Protein AF-A0AAE1EDX0-F1 (afdb_monomer)

Radius of gyration: 46.29 Å; Cα contacts (8 Å, |Δi|>4): 124; chains: 1; bounding box: 84×40×107 Å

Mean predicted aligned error: 19.18 Å

Solvent-accessible surface area (backbone atoms only — not comparable to full-atom values): 11867 Å² total; per-residue (Å²): 136,83,82,89,66,76,56,88,60,75,93,52,89,39,63,57,45,70,89,42,43,67,58,53,50,48,42,50,74,67,57,26,58,62,67,91,85,45,76,47,50,37,35,35,90,86,76,48,71,45,81,50,81,69,64,54,53,68,60,45,56,54,45,53,60,71,55,46,66,62,63,62,56,53,52,51,52,51,51,51,54,52,51,52,52,49,52,51,52,53,51,50,48,63,75,36,46,68,60,51,51,50,51,50,51,52,49,51,50,53,54,49,48,57,59,41,59,80,56,60,73,78,69,86,47,81,42,79,50,83,82,56,81,91,50,44,62,56,43,62,74,48,51,47,55,55,40,45,75,70,72,45,41,71,43,44,58,90,80,73,63,68,94,85,70,85,72,70,92,75,74,69,72,61,76,76,37,79,76,52,51,60,55,53,54,58,51,52,55,56,66,76,74,109

Nearest PDB structures (foldseek):
  4w8g-assembly1_A  TM=8.968E-01  e=5.272E-02  Hydra vulgaris
  7ylf-assembly1_A  TM=6.447E-01  e=1.179E-02  Gallus gallus
  7nuw-assembly1_A  TM=7.742E-01  e=3.342E-02  Homo sapiens
  4om7-assembly1_B  TM=7.503E-01  e=3.807E-02  Homo sapiens
  2j67-assembly1_A  TM=6.677E-01  e=4.337E-02  Homo sapiens

Organism: NCBI:txid231223

pLDDT: mean 73.45, std 18.61, range [34.72, 97.81]

Foldseek 3Di:
DDDLAADDCAPPAAELALVCLVVLVCQQVSVNYDLVPGWDWYAYPVRDIDIDNPSCPVSSVVRVVVSVDCVVVVVVVVVVVVVVVVVVVVVVCVVCVVVVVVVVVVVVCVVVVVVCVVVPPPPVFPEEDDDDPVCVCVCVVPVVVVCVVVVGGYHYCVPPDDPDDDPPPDPPVQRPDPVNNVVVVVVVVVVVVD

Sequence (194 aa):
MGFSFRVELDQSPILCDCPNLPFLEWVVTSGALNFETRDYRCYFPDTSSMDIHDGYTEVLNKLSRQCSSHEYLFFATGAATAGFAIFIICSLAYRFRWKLRYMYHAAYIYVTSRRSASSINRFDFDVFICFVEEDRHFVMDMLYPALESSGLSVFVHHRHFTAGELIDSNIVQPCAKENTLNALYNKLIRDIRG

Structure (mmCIF, N/CA/C/O backbone):
data_AF-A0AAE1EDX0-F1
#
_entry.id   AF-A0AAE1EDX0-F1
#
loop_
_atom_site.group_PDB
_atom_site.id
_atom_site.type_symbol
_atom_site.label_atom_id
_atom_site.label_alt_id
_atom_site.label_comp_id
_atom_site.label_asym_id
_atom_site.label_entity_id
_atom_site.label_seq_id
_atom_site.pdbx_PDB_ins_code
_atom_site.Cartn_x
_atom_site.Cartn_y
_atom_site.Cartn_z
_atom_site.occupancy
_atom_site.B_iso_or_equiv
_atom_site.auth_seq_id
_atom_site.auth_comp_id
_atom_site.auth_asym_id
_atom_site.auth_atom_id
_atom_site.pdbx_PDB_model_num
ATOM 1 N N . MET A 1 1 ? 20.439 24.239 -42.438 1.00 40.00 1 MET A N 1
ATOM 2 C CA . MET A 1 1 ? 21.186 23.266 -43.260 1.00 40.00 1 MET A CA 1
ATOM 3 C C . MET A 1 1 ? 21.790 22.261 -42.296 1.00 40.00 1 MET A C 1
ATOM 5 O O . MET A 1 1 ? 22.676 22.639 -41.545 1.00 40.00 1 MET A O 1
ATOM 9 N N . GLY A 1 2 ? 21.219 21.061 -42.194 1.00 57.91 2 GLY A N 1
ATOM 10 C CA . GLY A 1 2 ? 21.785 20.003 -41.355 1.00 57.91 2 GLY A CA 1
ATOM 11 C C . GLY A 1 2 ? 22.841 19.249 -42.154 1.00 57.91 2 GLY A C 1
ATOM 12 O O . GLY A 1 2 ? 22.565 18.846 -43.282 1.00 57.91 2 GLY A O 1
ATOM 13 N N . PHE A 1 3 ? 24.041 19.095 -41.605 1.00 61.88 3 PHE A N 1
ATOM 14 C CA . PHE A 1 3 ? 25.042 18.206 -42.182 1.00 61.88 3 PHE A CA 1
ATOM 15 C C . PHE A 1 3 ? 24.634 16.767 -41.860 1.00 61.88 3 PHE A C 1
ATOM 17 O O . PHE A 1 3 ? 24.535 16.406 -40.689 1.00 61.88 3 PHE A O 1
ATOM 24 N N . SER A 1 4 ? 24.369 15.957 -42.887 1.00 65.88 4 SER A N 1
ATOM 25 C CA . SER A 1 4 ? 24.264 14.508 -42.716 1.00 65.88 4 SER A CA 1
ATOM 26 C C . SER A 1 4 ? 25.685 13.969 -42.603 1.00 65.88 4 SER A C 1
ATOM 28 O O . SER A 1 4 ? 26.460 14.055 -43.555 1.00 65.88 4 SER A O 1
ATOM 30 N N . PHE A 1 5 ? 26.044 13.486 -41.419 1.00 74.81 5 PHE A N 1
ATOM 31 C CA . PHE A 1 5 ? 27.295 12.778 -41.191 1.00 74.81 5 PHE A CA 1
ATOM 32 C C . PHE A 1 5 ? 26.970 11.312 -40.916 1.00 74.81 5 PHE A C 1
ATOM 34 O O . PHE A 1 5 ? 25.981 11.002 -40.253 1.00 74.81 5 PHE A O 1
ATOM 41 N N . ARG A 1 6 ? 27.788 10.414 -41.464 1.00 79.31 6 ARG A N 1
ATOM 42 C CA . ARG A 1 6 ? 27.695 8.974 -41.221 1.00 79.31 6 ARG A CA 1
ATOM 43 C C . ARG A 1 6 ? 28.877 8.555 -40.366 1.00 79.31 6 ARG A C 1
ATOM 45 O O . ARG A 1 6 ? 29.993 9.019 -40.598 1.00 79.31 6 ARG A O 1
ATOM 52 N N . VAL A 1 7 ? 28.620 7.714 -39.375 1.00 83.19 7 VAL A N 1
ATOM 53 C CA . VAL A 1 7 ? 29.636 7.175 -38.473 1.00 83.19 7 VAL A CA 1
ATOM 54 C C . VAL A 1 7 ? 29.833 5.706 -38.809 1.00 83.19 7 VAL A C 1
ATOM 56 O O . VAL A 1 7 ? 28.875 4.946 -38.935 1.00 83.19 7 VAL A O 1
ATOM 59 N N . GLU A 1 8 ? 31.086 5.309 -38.971 1.00 81.00 8 GLU A N 1
ATOM 60 C CA . GLU A 1 8 ? 31.455 3.926 -39.227 1.00 81.00 8 GLU A CA 1
ATOM 61 C C . GLU A 1 8 ? 31.897 3.289 -37.905 1.00 81.00 8 GLU A C 1
ATOM 63 O O . GLU A 1 8 ? 32.872 3.709 -37.288 1.00 81.00 8 GLU A O 1
ATOM 68 N N . LEU A 1 9 ? 31.096 2.333 -37.430 1.00 81.75 9 LEU A N 1
ATOM 69 C CA . LEU A 1 9 ? 31.321 1.563 -36.202 1.00 81.75 9 LEU A CA 1
ATOM 70 C C . LEU A 1 9 ? 31.369 0.063 -36.518 1.00 81.75 9 LEU A C 1
ATOM 72 O O . LEU A 1 9 ? 31.010 -0.764 -35.676 1.00 81.75 9 LEU A O 1
ATOM 76 N N . ASP A 1 10 ? 31.739 -0.302 -37.749 1.00 70.38 10 ASP A N 1
ATOM 77 C CA . ASP A 1 10 ? 31.890 -1.708 -38.095 1.00 70.38 10 ASP A CA 1
ATOM 78 C C . ASP A 1 10 ? 32.933 -2.339 -37.157 1.00 70.38 10 ASP A C 1
ATOM 80 O O . ASP A 1 10 ? 33.921 -1.718 -36.774 1.00 70.38 10 ASP A O 1
ATOM 84 N N . GLN A 1 11 ? 32.659 -3.557 -36.687 1.00 74.00 11 GLN A N 1
ATOM 85 C CA . GLN A 1 11 ? 33.494 -4.278 -35.709 1.00 74.00 11 GLN A CA 1
ATOM 86 C C . GLN A 1 11 ? 33.528 -3.707 -34.277 1.00 74.00 11 GLN A C 1
ATOM 88 O O . GLN A 1 11 ? 34.192 -4.290 -33.416 1.00 74.00 11 GLN A O 1
ATOM 93 N N . SER A 1 12 ? 32.786 -2.639 -33.972 1.00 83.75 12 SER A N 1
ATOM 94 C CA . SER A 1 12 ? 32.634 -2.163 -32.592 1.00 83.75 12 SER A CA 1
ATOM 95 C C . SER A 1 12 ? 31.516 -2.930 -31.868 1.00 83.75 12 SER A C 1
ATOM 97 O O . SER A 1 12 ? 30.406 -3.028 -32.397 1.00 83.75 12 SER A O 1
ATOM 99 N N . PRO A 1 13 ? 31.755 -3.477 -30.660 1.00 84.69 13 PRO A N 1
ATOM 100 C CA . PRO A 1 13 ? 30.710 -4.146 -29.894 1.00 84.69 13 PRO A CA 1
ATOM 101 C C . PRO A 1 13 ? 29.726 -3.114 -29.329 1.00 84.69 13 PRO A C 1
ATOM 103 O O . PRO A 1 13 ? 30.036 -2.400 -28.376 1.00 84.69 13 PRO A O 1
ATOM 106 N N . ILE A 1 14 ? 28.529 -3.031 -29.914 1.00 90.38 14 ILE A N 1
ATOM 107 C CA . ILE A 1 14 ? 27.460 -2.154 -29.425 1.00 90.38 14 ILE A CA 1
ATOM 108 C C . ILE A 1 14 ? 26.687 -2.887 -28.329 1.00 90.38 14 ILE A C 1
ATOM 110 O O . ILE A 1 14 ? 26.088 -3.937 -28.564 1.00 90.38 14 ILE A O 1
ATOM 114 N N . LEU A 1 15 ? 26.707 -2.321 -27.124 1.00 92.44 15 LEU A N 1
ATOM 115 C CA . LEU A 1 15 ? 25.975 -2.834 -25.970 1.00 92.44 15 LEU A CA 1
ATOM 116 C C . LEU A 1 15 ? 24.492 -2.471 -26.076 1.00 92.44 15 LEU A C 1
ATOM 118 O O . LEU A 1 15 ? 24.135 -1.320 -26.314 1.00 92.44 15 LEU A O 1
ATOM 122 N N . CYS A 1 16 ? 23.627 -3.455 -25.887 1.00 92.38 16 CYS A N 1
ATOM 123 C CA . CYS A 1 16 ? 22.183 -3.292 -25.877 1.00 92.38 16 CYS A CA 1
ATOM 124 C C . CYS A 1 16 ? 21.655 -3.534 -24.472 1.00 92.38 16 CYS A C 1
ATOM 126 O O . CYS A 1 16 ? 21.100 -4.587 -24.154 1.00 92.38 16 CYS A O 1
ATOM 128 N N . ASP A 1 17 ? 21.843 -2.531 -23.626 1.00 91.94 17 ASP A N 1
ATOM 129 C CA . ASP A 1 17 ? 21.407 -2.516 -22.242 1.00 91.94 17 ASP A CA 1
ATOM 130 C C . ASP A 1 17 ? 20.694 -1.199 -21.891 1.00 91.94 17 ASP A C 1
ATOM 132 O O . ASP A 1 17 ? 20.641 -0.249 -22.676 1.00 91.94 17 ASP A O 1
ATOM 136 N N . CYS A 1 18 ? 20.092 -1.150 -20.702 1.00 90.12 18 CYS A N 1
ATOM 137 C CA . CYS A 1 18 ? 19.391 0.046 -20.239 1.00 90.12 18 CYS A CA 1
ATOM 138 C C . CYS A 1 18 ? 20.300 1.285 -20.118 1.00 90.12 18 CYS A C 1
ATOM 140 O O . CYS A 1 18 ? 19.857 2.362 -20.519 1.00 90.12 18 CYS A O 1
ATOM 142 N N . PRO A 1 19 ? 21.549 1.182 -19.615 1.00 91.00 19 PRO A N 1
ATOM 143 C CA . PRO A 1 19 ? 22.493 2.300 -19.620 1.00 91.00 19 PRO A CA 1
ATOM 144 C C . PRO A 1 19 ? 22.786 2.877 -21.011 1.00 91.00 19 PRO A C 1
ATOM 146 O O . PRO A 1 19 ? 22.904 4.095 -21.140 1.00 91.00 19 PRO A O 1
ATOM 149 N N . ASN A 1 20 ? 22.876 2.039 -22.049 1.00 92.25 20 ASN A N 1
ATOM 150 C CA . ASN A 1 20 ? 23.184 2.475 -23.411 1.00 92.25 20 ASN A CA 1
ATOM 151 C C . ASN A 1 20 ? 21.941 2.855 -24.243 1.00 92.25 20 ASN A C 1
ATOM 153 O O . ASN A 1 20 ? 22.063 3.195 -25.421 1.00 92.25 20 ASN A O 1
ATOM 157 N N . LEU A 1 21 ? 20.740 2.856 -23.648 1.00 91.81 21 LEU A N 1
ATOM 158 C CA . LEU A 1 21 ? 19.489 3.238 -24.317 1.00 91.81 21 LEU A CA 1
ATOM 159 C C . LEU A 1 21 ? 19.559 4.602 -25.047 1.00 91.81 21 LEU A C 1
ATOM 161 O O . LEU A 1 21 ? 19.109 4.661 -26.193 1.00 91.81 21 LEU A O 1
ATOM 165 N N . PRO A 1 22 ? 20.154 5.677 -24.479 1.00 92.12 22 PRO A N 1
ATOM 166 C CA . PRO A 1 22 ? 20.218 6.978 -25.154 1.00 92.12 22 PRO A CA 1
ATOM 167 C C . PRO A 1 22 ? 21.071 6.960 -26.428 1.00 92.12 22 PRO A C 1
ATOM 169 O O . PRO A 1 22 ? 20.792 7.681 -27.385 1.00 92.12 22 PRO A O 1
ATOM 172 N N . PHE A 1 23 ? 22.113 6.126 -26.457 1.00 92.19 23 PHE A N 1
ATOM 173 C CA . PHE A 1 23 ? 22.940 5.953 -27.647 1.00 92.19 23 PHE A CA 1
ATOM 174 C C . PHE A 1 23 ? 22.151 5.261 -28.760 1.00 92.19 23 PHE A C 1
ATOM 176 O O . PHE A 1 23 ? 22.179 5.716 -29.902 1.00 92.19 23 PHE A O 1
ATOM 183 N N . LEU A 1 24 ? 21.402 4.204 -28.430 1.00 92.19 24 LEU A N 1
ATOM 184 C CA . LEU A 1 24 ? 20.545 3.513 -29.395 1.00 92.19 24 LEU A CA 1
ATOM 185 C C . LEU A 1 24 ? 19.454 4.445 -29.942 1.00 92.19 24 LEU A C 1
ATOM 187 O O . LEU A 1 24 ? 19.173 4.428 -31.139 1.00 92.19 24 LEU A O 1
ATOM 191 N N . GLU A 1 25 ? 18.883 5.305 -29.095 1.00 93.44 25 GLU A N 1
ATOM 192 C CA . GLU A 1 25 ? 17.902 6.313 -29.513 1.00 93.44 25 GLU A CA 1
ATOM 193 C C . GLU A 1 25 ? 18.518 7.319 -30.484 1.00 93.44 25 GLU A C 1
ATOM 195 O O . GLU A 1 25 ? 17.938 7.622 -31.529 1.00 93.44 25 GLU A O 1
ATOM 200 N N . TRP A 1 26 ? 19.729 7.792 -30.191 1.00 92.38 26 TRP A N 1
ATOM 201 C CA . TRP A 1 26 ? 20.470 8.656 -31.099 1.00 92.38 26 TRP A CA 1
ATOM 202 C C . TRP A 1 26 ? 20.761 7.964 -32.436 1.00 92.38 26 TRP A C 1
ATOM 204 O O . TRP A 1 26 ? 20.557 8.579 -33.480 1.00 92.38 26 TRP A O 1
ATOM 214 N N . VAL A 1 27 ? 21.175 6.693 -32.443 1.00 90.38 27 VAL A N 1
ATOM 215 C CA . VAL A 1 27 ? 21.428 5.928 -33.680 1.00 90.38 27 VAL A CA 1
ATOM 216 C C . VAL A 1 27 ? 20.172 5.864 -34.553 1.00 90.38 27 VAL A C 1
ATOM 218 O O . VAL A 1 27 ? 20.241 6.183 -35.742 1.00 90.38 27 VAL A O 1
ATOM 221 N N . VAL A 1 28 ? 19.026 5.517 -33.959 1.00 90.94 28 VAL A N 1
ATOM 222 C CA . VAL A 1 28 ? 17.735 5.416 -34.658 1.00 90.94 28 VAL A CA 1
ATOM 223 C C . VAL A 1 28 ? 17.277 6.778 -35.190 1.00 90.94 28 VAL A C 1
ATOM 225 O O . VAL A 1 28 ? 16.834 6.884 -36.331 1.00 90.94 28 VAL A O 1
ATOM 228 N N . THR A 1 29 ? 17.378 7.834 -34.379 1.00 91.44 29 THR A N 1
ATOM 229 C CA . THR A 1 29 ? 16.850 9.168 -34.721 1.00 91.44 29 THR A CA 1
ATOM 230 C C . THR A 1 29 ? 17.734 9.941 -35.694 1.00 91.44 29 THR A C 1
ATOM 232 O O . THR A 1 29 ? 17.223 10.673 -36.541 1.00 91.44 29 THR A O 1
ATOM 235 N N . SER A 1 30 ? 19.054 9.795 -35.588 1.00 88.50 30 SER A N 1
ATOM 236 C CA . SER A 1 30 ? 20.013 10.475 -36.463 1.00 88.50 30 SER A CA 1
ATOM 237 C C . SER A 1 30 ? 20.222 9.760 -37.796 1.00 88.50 30 SER A C 1
ATOM 239 O O . SER A 1 30 ? 20.661 10.396 -38.755 1.00 88.50 30 SER A O 1
ATOM 241 N N . GLY A 1 31 ? 19.944 8.451 -37.866 1.00 85.88 31 GLY A N 1
ATOM 242 C CA . GLY A 1 31 ? 20.286 7.631 -39.029 1.00 85.88 31 GLY A CA 1
ATOM 243 C C . GLY A 1 31 ? 21.793 7.624 -39.317 1.00 85.88 31 GLY A C 1
ATOM 244 O O . GLY A 1 31 ? 22.200 7.525 -40.474 1.00 85.88 31 GLY A O 1
ATOM 245 N N . ALA A 1 32 ? 22.628 7.795 -38.285 1.00 84.94 32 ALA A N 1
ATOM 246 C CA . ALA A 1 32 ? 24.073 7.965 -38.433 1.00 84.94 32 ALA A CA 1
ATOM 247 C C . ALA A 1 32 ? 24.803 6.702 -38.926 1.00 84.94 32 ALA A C 1
ATOM 249 O O . ALA A 1 32 ? 25.914 6.815 -39.443 1.00 84.94 32 ALA A O 1
ATOM 250 N N . LEU A 1 33 ? 24.205 5.514 -38.777 1.00 86.19 33 LEU A N 1
ATOM 251 C CA . LEU A 1 33 ? 24.789 4.235 -39.194 1.00 86.19 33 LEU A CA 1
ATOM 252 C C . LEU A 1 33 ? 24.232 3.766 -40.541 1.00 86.19 33 LEU A C 1
ATOM 254 O O . LEU A 1 33 ? 23.071 4.006 -40.870 1.00 86.19 33 LEU A O 1
ATOM 258 N N . ASN A 1 34 ? 25.066 3.073 -41.320 1.00 83.12 34 ASN A N 1
ATOM 259 C CA . ASN A 1 34 ? 24.697 2.579 -42.644 1.00 83.12 34 ASN A CA 1
ATOM 260 C C . ASN A 1 34 ? 24.461 1.063 -42.643 1.00 83.12 34 ASN A C 1
ATOM 262 O O . ASN A 1 34 ? 25.406 0.291 -42.784 1.00 83.12 34 ASN A O 1
ATOM 266 N N . PHE A 1 35 ? 23.198 0.657 -42.541 1.00 80.25 35 PHE A N 1
ATOM 267 C CA . PHE A 1 35 ? 22.787 -0.752 -42.494 1.00 80.25 35 PHE A CA 1
ATOM 268 C C . PHE A 1 35 ? 22.669 -1.419 -43.875 1.00 80.25 35 PHE A C 1
ATOM 270 O O . PHE A 1 35 ? 22.480 -2.626 -43.950 1.00 80.25 35 PHE A O 1
ATOM 277 N N . GLU A 1 36 ? 22.788 -0.671 -44.980 1.00 79.25 36 GLU A N 1
ATOM 278 C CA . GLU A 1 36 ? 22.707 -1.248 -46.336 1.00 79.25 36 GLU A CA 1
ATOM 279 C C . GLU A 1 36 ? 23.998 -1.963 -46.751 1.00 79.25 36 GLU A C 1
ATOM 281 O O . GLU A 1 36 ? 23.978 -2.870 -47.579 1.00 79.25 36 GLU A O 1
ATOM 286 N N . THR A 1 37 ? 25.137 -1.531 -46.204 1.00 73.06 37 THR A N 1
ATOM 287 C CA . THR A 1 37 ? 26.468 -2.003 -46.620 1.00 73.06 37 THR A CA 1
ATOM 288 C C . THR A 1 37 ? 27.267 -2.646 -45.494 1.00 73.06 37 THR A C 1
ATOM 290 O O . THR A 1 37 ? 28.372 -3.126 -45.743 1.00 73.06 37 THR A O 1
ATOM 293 N N 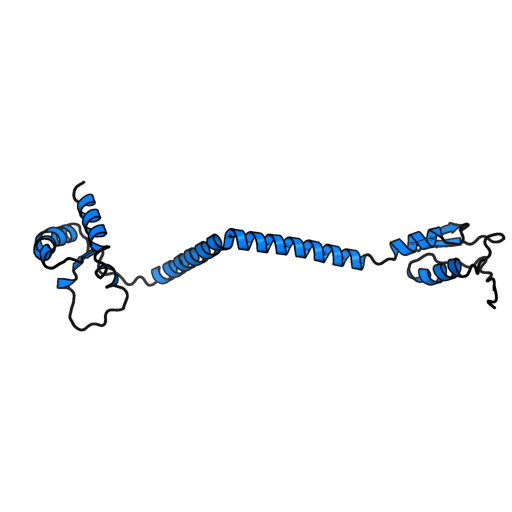. ARG A 1 38 ? 26.776 -2.596 -44.252 1.00 78.38 38 ARG A N 1
ATOM 294 C CA . ARG A 1 38 ? 27.494 -3.049 -43.057 1.00 78.38 38 ARG A CA 1
ATOM 295 C C . ARG A 1 38 ? 26.550 -3.775 -42.107 1.00 78.38 38 ARG A C 1
ATOM 297 O O . ARG A 1 38 ? 25.433 -3.319 -41.880 1.00 78.38 38 ARG A O 1
ATOM 304 N N . ASP A 1 39 ? 27.063 -4.843 -41.505 1.00 81.94 39 ASP A N 1
ATOM 305 C CA . ASP A 1 39 ? 26.377 -5.581 -40.450 1.00 81.94 39 ASP A CA 1
ATOM 306 C C . ASP A 1 39 ? 26.810 -5.061 -39.078 1.00 81.94 39 ASP A C 1
ATOM 308 O O . ASP A 1 39 ? 28.005 -5.005 -38.760 1.00 81.94 39 ASP A O 1
ATOM 312 N N . TYR A 1 40 ? 25.832 -4.703 -38.249 1.00 86.56 40 TYR A N 1
ATOM 313 C CA . TYR A 1 40 ? 26.051 -4.306 -36.863 1.00 86.56 40 TYR A CA 1
ATOM 314 C C . TYR A 1 40 ? 25.489 -5.365 -35.924 1.00 86.56 40 TYR A C 1
ATOM 316 O O . TYR A 1 40 ? 24.454 -5.976 -36.188 1.00 86.56 40 TYR A O 1
ATOM 324 N N . ARG A 1 41 ? 26.179 -5.572 -34.802 1.00 88.88 41 ARG A N 1
ATOM 325 C CA . ARG A 1 41 ? 25.788 -6.536 -33.775 1.00 88.88 41 ARG A CA 1
ATOM 326 C C . ARG A 1 41 ? 25.417 -5.844 -32.483 1.00 88.88 41 ARG A C 1
ATOM 328 O O . ARG A 1 41 ? 25.990 -4.826 -32.105 1.00 88.88 41 ARG A O 1
ATOM 335 N N . CYS A 1 42 ? 24.454 -6.436 -31.809 1.00 91.00 42 CYS A N 1
ATOM 336 C CA . CYS A 1 42 ? 23.919 -6.003 -30.537 1.00 91.00 42 CYS A CA 1
ATOM 337 C C . CYS A 1 42 ? 24.317 -7.024 -29.475 1.00 91.00 42 CYS A C 1
ATOM 339 O O . CYS A 1 42 ? 24.016 -8.208 -29.623 1.00 91.00 42 CYS A O 1
ATOM 341 N N . TYR A 1 43 ? 25.021 -6.578 -28.438 1.00 92.06 43 TYR A N 1
ATOM 342 C CA . TYR A 1 43 ? 25.512 -7.413 -27.344 1.00 92.06 43 TYR A CA 1
ATOM 343 C C . TYR A 1 43 ? 24.691 -7.157 -26.086 1.00 92.06 43 TYR A C 1
ATOM 345 O O . TYR A 1 43 ? 24.674 -6.042 -25.566 1.00 92.06 43 TYR A O 1
ATOM 353 N N . PHE A 1 44 ? 24.018 -8.189 -25.589 1.00 90.94 44 PHE A N 1
ATOM 354 C CA . PHE A 1 44 ? 23.195 -8.098 -24.389 1.00 90.94 44 PHE A CA 1
ATOM 355 C C . PHE A 1 44 ? 24.006 -8.433 -23.125 1.00 90.94 44 PHE A C 1
ATOM 357 O O . PHE A 1 44 ? 24.986 -9.182 -23.203 1.00 90.94 44 PHE A O 1
ATOM 364 N N . PRO A 1 45 ? 23.579 -7.948 -21.941 1.00 87.00 45 PRO A N 1
ATOM 365 C CA . PRO A 1 45 ? 24.212 -8.270 -20.657 1.00 87.00 45 PRO A CA 1
ATOM 366 C C . PRO A 1 45 ? 24.323 -9.775 -20.383 1.00 87.00 45 PRO A C 1
ATOM 368 O O . PRO A 1 45 ? 25.281 -10.224 -19.761 1.00 87.00 45 PRO A O 1
ATOM 371 N N . ASP A 1 46 ? 23.385 -10.561 -20.919 1.00 87.56 46 ASP A N 1
ATOM 372 C CA . ASP A 1 46 ? 23.333 -12.020 -20.783 1.00 87.56 46 ASP A CA 1
ATOM 373 C C . ASP A 1 46 ? 24.311 -12.749 -21.721 1.00 87.56 46 ASP A C 1
ATOM 375 O O . ASP A 1 46 ? 24.133 -13.929 -22.021 1.00 87.56 46 ASP A O 1
ATOM 379 N N . THR A 1 47 ? 25.330 -12.055 -22.239 1.00 84.31 47 THR A N 1
ATOM 380 C CA . THR A 1 47 ? 26.348 -12.548 -23.192 1.00 84.31 47 THR A CA 1
ATOM 381 C C . THR A 1 47 ? 25.811 -13.034 -24.542 1.00 84.31 47 THR A C 1
ATOM 383 O O . THR A 1 47 ? 26.579 -13.499 -25.384 1.00 84.31 47 THR A O 1
ATOM 386 N N . SER A 1 48 ? 24.507 -12.895 -24.786 1.00 89.31 48 SER A N 1
ATOM 387 C CA . SER A 1 48 ? 23.904 -13.158 -26.089 1.00 89.31 48 SER A CA 1
ATOM 388 C C . SER A 1 48 ? 24.195 -12.016 -27.063 1.00 89.31 48 SER A C 1
ATOM 390 O O . SER A 1 48 ? 24.303 -10.850 -26.675 1.00 89.31 48 SER A O 1
ATOM 392 N N . SER A 1 49 ? 24.326 -12.356 -28.344 1.00 88.75 49 SER A N 1
ATOM 393 C CA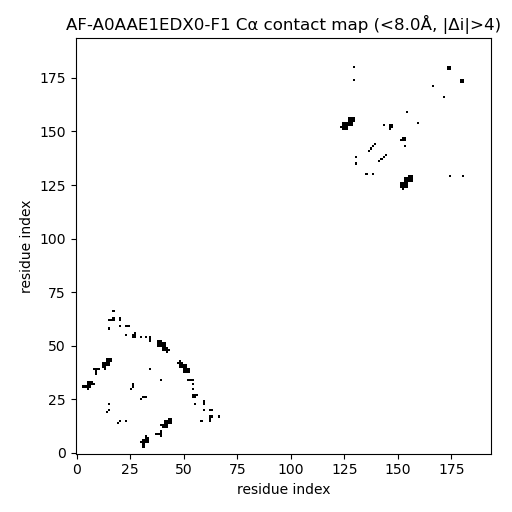 . SER A 1 49 ? 24.516 -11.386 -29.419 1.00 88.75 49 SER A CA 1
ATOM 394 C C . SER A 1 49 ? 23.531 -11.630 -30.549 1.00 88.75 49 SER A C 1
ATOM 396 O O . SER A 1 49 ? 23.282 -12.783 -30.904 1.00 88.75 49 SER A O 1
ATOM 398 N N . MET A 1 50 ? 23.015 -10.555 -31.131 1.00 88.12 50 MET A N 1
ATOM 399 C CA . MET A 1 50 ? 22.078 -10.593 -32.251 1.00 88.12 50 MET A CA 1
ATOM 400 C C . MET A 1 50 ? 22.560 -9.665 -33.367 1.00 88.12 50 MET A C 1
ATOM 402 O O . MET A 1 50 ? 23.001 -8.547 -33.089 1.00 88.12 50 MET A O 1
ATOM 406 N N . ASP A 1 51 ? 22.484 -10.133 -34.613 1.00 87.31 51 ASP A N 1
ATOM 407 C CA . ASP A 1 51 ? 22.720 -9.306 -35.798 1.00 87.31 51 ASP A CA 1
ATOM 408 C C . ASP A 1 51 ? 21.523 -8.375 -36.033 1.00 87.31 51 ASP A C 1
ATOM 410 O O . ASP A 1 51 ? 20.366 -8.780 -35.894 1.00 87.31 51 ASP A O 1
ATOM 414 N N . ILE A 1 52 ? 21.805 -7.112 -36.349 1.00 87.75 52 ILE A N 1
ATOM 415 C CA . ILE A 1 52 ? 20.808 -6.049 -36.468 1.00 87.75 52 ILE A CA 1
ATOM 416 C C . ILE A 1 52 ? 20.686 -5.610 -37.922 1.00 87.75 52 ILE A C 1
ATOM 418 O O . ILE A 1 52 ? 21.648 -5.132 -38.522 1.00 87.75 52 ILE A O 1
ATOM 422 N N . HIS A 1 53 ? 19.468 -5.707 -38.454 1.00 82.00 53 HIS A N 1
ATOM 423 C CA . HIS A 1 53 ? 19.142 -5.331 -39.834 1.00 82.00 53 HIS A CA 1
ATOM 424 C C . HIS A 1 53 ? 18.116 -4.191 -39.927 1.00 82.00 53 HIS A C 1
ATOM 426 O O . HIS A 1 53 ? 17.927 -3.605 -40.987 1.00 82.00 53 HIS A O 1
ATOM 432 N N . ASP A 1 54 ? 17.459 -3.855 -38.819 1.00 84.94 54 ASP A N 1
ATOM 433 C CA . ASP A 1 54 ? 16.330 -2.924 -38.727 1.00 84.94 54 ASP A CA 1
ATOM 434 C C . ASP A 1 54 ? 16.721 -1.563 -38.120 1.00 84.94 54 ASP A C 1
ATOM 436 O O . ASP A 1 54 ? 15.878 -0.821 -37.610 1.00 84.94 54 ASP A O 1
ATOM 440 N N . GLY A 1 55 ? 18.017 -1.250 -38.110 1.00 86.19 55 GLY A N 1
ATOM 441 C CA . GLY A 1 55 ? 18.520 0.007 -37.571 1.00 86.19 55 GLY A CA 1
ATOM 442 C C . GLY A 1 55 ? 18.385 0.161 -36.054 1.00 86.19 55 GLY A C 1
ATOM 443 O O . GLY A 1 55 ? 18.327 1.292 -35.586 1.00 86.19 55 GLY A O 1
ATOM 444 N N . TYR A 1 56 ? 18.328 -0.941 -35.293 1.00 89.88 56 TYR A N 1
ATOM 445 C CA . TYR A 1 56 ? 18.099 -0.991 -33.835 1.00 89.88 56 TYR A CA 1
ATOM 446 C C . TYR A 1 56 ? 16.681 -0.605 -33.380 1.00 89.88 56 TYR A C 1
ATOM 448 O O . TYR A 1 56 ? 16.443 -0.478 -32.178 1.00 89.88 56 TYR A O 1
ATOM 456 N N . THR A 1 57 ? 15.715 -0.441 -34.287 1.00 89.50 57 THR A N 1
ATOM 457 C CA . THR A 1 57 ? 14.368 0.045 -33.932 1.00 89.50 57 THR A CA 1
ATOM 458 C C . THR A 1 57 ? 13.577 -0.927 -33.048 1.00 89.50 57 THR A C 1
ATOM 460 O O . THR A 1 57 ? 12.945 -0.508 -32.072 1.00 89.50 57 THR A O 1
ATOM 463 N N . GLU A 1 58 ? 13.622 -2.226 -33.325 1.00 89.75 58 GLU A N 1
ATOM 464 C CA . GLU A 1 58 ? 12.954 -3.265 -32.539 1.00 89.75 58 GLU A CA 1
ATOM 465 C C . GLU A 1 58 ? 13.606 -3.417 -31.162 1.00 89.75 58 GLU A C 1
ATOM 467 O O . GLU A 1 58 ? 12.920 -3.420 -30.133 1.00 89.75 58 GLU A O 1
ATOM 472 N N . VAL A 1 59 ? 14.941 -3.466 -31.135 1.00 90.69 59 VAL A N 1
ATOM 473 C CA . VAL A 1 59 ? 15.725 -3.555 -29.897 1.00 90.69 59 VAL A CA 1
ATOM 474 C C . VAL A 1 59 ? 15.451 -2.351 -29.002 1.00 90.69 59 VAL A C 1
ATOM 476 O O . VAL A 1 59 ? 15.179 -2.536 -27.816 1.00 90.69 59 VAL A O 1
ATOM 479 N N . LEU A 1 60 ? 15.445 -1.138 -29.560 1.00 92.25 60 LEU A N 1
ATOM 480 C CA . LEU A 1 60 ? 15.131 0.093 -28.839 1.00 92.25 60 LEU A CA 1
ATOM 481 C C . LEU A 1 60 ? 13.735 0.038 -28.213 1.00 92.25 60 LEU A C 1
ATOM 483 O O . LEU A 1 60 ? 13.585 0.340 -27.034 1.00 92.25 60 LEU A O 1
ATOM 487 N N . ASN A 1 61 ? 12.713 -0.374 -28.966 1.00 89.81 61 ASN A N 1
ATOM 488 C CA . ASN A 1 61 ? 11.345 -0.464 -28.449 1.00 89.81 61 ASN A CA 1
ATOM 489 C C . ASN A 1 61 ? 11.221 -1.484 -27.311 1.00 89.81 61 ASN A C 1
ATOM 491 O O . ASN A 1 61 ? 10.530 -1.237 -26.316 1.00 89.81 61 ASN A O 1
ATOM 495 N N . LYS A 1 62 ? 11.895 -2.629 -27.443 1.00 88.81 62 LYS A N 1
ATOM 496 C CA . LYS A 1 62 ? 11.919 -3.671 -26.415 1.00 88.81 62 LYS A CA 1
ATOM 497 C C . LYS A 1 62 ? 12.628 -3.185 -25.151 1.00 88.81 62 LYS A C 1
ATOM 499 O O . LYS A 1 62 ? 12.055 -3.277 -24.064 1.00 88.81 62 LYS A O 1
ATOM 504 N N . LEU A 1 63 ? 13.828 -2.624 -25.294 1.00 88.81 63 LEU A N 1
ATOM 505 C CA . LEU A 1 63 ? 14.596 -2.076 -24.179 1.00 88.81 63 LEU A CA 1
ATOM 506 C C . LEU A 1 63 ? 13.879 -0.892 -23.534 1.00 88.81 63 LEU A C 1
ATOM 508 O O . LEU A 1 63 ? 13.779 -0.855 -22.320 1.00 88.81 63 LEU A O 1
ATOM 512 N N . SER A 1 64 ? 13.305 0.029 -24.305 1.00 88.12 64 SER A N 1
ATOM 513 C CA . SER A 1 64 ? 12.564 1.178 -23.774 1.00 88.12 64 SER A CA 1
ATOM 514 C C . SER A 1 64 ? 11.445 0.735 -22.827 1.00 88.12 64 SER A C 1
ATOM 516 O O . SER A 1 64 ? 11.305 1.287 -21.740 1.00 88.12 64 SER A O 1
ATOM 518 N N . ARG A 1 65 ? 10.711 -0.334 -23.163 1.00 84.19 65 ARG A N 1
ATOM 519 C CA . ARG A 1 65 ? 9.680 -0.912 -22.283 1.00 84.19 65 ARG A CA 1
ATOM 520 C C . ARG A 1 65 ? 10.255 -1.631 -21.066 1.00 84.19 65 ARG A C 1
ATOM 522 O O . ARG A 1 65 ? 9.699 -1.512 -19.981 1.00 84.19 65 ARG A O 1
ATOM 529 N N . GLN A 1 66 ? 11.335 -2.387 -21.244 1.00 83.44 66 GLN A N 1
ATOM 530 C CA . GLN A 1 66 ? 11.957 -3.165 -20.171 1.00 83.44 66 GLN A CA 1
ATOM 531 C C . GLN A 1 66 ? 12.683 -2.272 -19.152 1.00 83.44 66 GLN A C 1
ATOM 533 O O . GLN A 1 66 ? 12.640 -2.534 -17.953 1.00 83.44 66 GLN A O 1
ATOM 538 N N . CYS A 1 67 ? 13.320 -1.210 -19.638 1.00 85.38 67 CYS A N 1
ATOM 539 C CA . CYS A 1 67 ? 14.056 -0.219 -18.865 1.00 85.38 67 CYS A CA 1
ATOM 540 C C . CYS A 1 67 ? 13.149 0.894 -18.325 1.00 85.38 67 CYS A C 1
ATOM 542 O O . CYS A 1 67 ? 13.554 1.601 -17.404 1.00 85.38 67 CYS A O 1
ATOM 544 N N . SER A 1 68 ? 11.930 1.053 -18.864 1.00 80.56 68 SER A N 1
ATOM 545 C CA . SER A 1 68 ? 10.905 1.901 -18.255 1.00 80.56 68 SER A CA 1
ATOM 546 C C . SER A 1 68 ? 10.628 1.368 -16.851 1.00 80.56 68 SER A C 1
ATOM 548 O O . SER A 1 68 ? 10.162 0.239 -16.661 1.00 80.56 68 SER A O 1
ATOM 550 N N . SER A 1 69 ? 11.043 2.151 -15.857 1.00 67.50 69 SER A N 1
ATOM 551 C CA . SER A 1 69 ? 11.158 1.699 -14.481 1.00 67.50 69 SER A CA 1
ATOM 552 C C . SER A 1 69 ? 9.805 1.214 -13.958 1.00 67.50 69 SER A C 1
ATOM 554 O O . SER A 1 69 ? 8.826 1.952 -13.844 1.00 67.50 69 SER A O 1
ATOM 556 N N . HIS A 1 70 ? 9.761 -0.063 -13.576 1.00 68.69 70 HIS A N 1
ATOM 557 C CA . HIS A 1 70 ? 8.602 -0.671 -12.916 1.00 68.69 70 HIS A CA 1
ATOM 558 C C . HIS A 1 70 ? 8.368 -0.108 -11.504 1.00 68.69 70 HIS A C 1
ATOM 560 O O . HIS A 1 70 ? 7.397 -0.471 -10.842 1.00 68.69 70 HIS A O 1
ATOM 566 N N . GLU A 1 71 ? 9.229 0.801 -11.046 1.00 71.94 71 GLU A N 1
ATOM 567 C CA . GLU A 1 71 ? 9.095 1.525 -9.787 1.00 71.94 71 GLU A CA 1
ATOM 568 C C . GLU A 1 71 ? 7.754 2.256 -9.711 1.00 71.94 71 GLU A C 1
ATOM 570 O O . GLU A 1 71 ? 7.021 2.092 -8.737 1.00 71.94 71 GLU A O 1
ATOM 575 N N . TYR A 1 72 ? 7.368 2.979 -10.769 1.00 80.12 72 TYR A N 1
ATOM 576 C CA . TYR A 1 72 ? 6.079 3.673 -10.795 1.00 80.12 72 TYR A CA 1
ATOM 577 C C . TYR A 1 72 ? 4.905 2.697 -10.660 1.00 80.12 72 TYR A C 1
ATOM 579 O O . TYR A 1 72 ? 3.965 2.958 -9.912 1.00 80.12 72 TYR A O 1
ATOM 587 N N . LEU A 1 73 ? 4.975 1.544 -11.332 1.00 82.19 73 LEU A N 1
ATOM 588 C CA . LEU A 1 73 ? 3.937 0.516 -11.257 1.00 82.19 73 LEU A CA 1
ATOM 589 C C . LEU A 1 73 ? 3.851 -0.097 -9.857 1.00 82.19 73 LEU A C 1
ATOM 591 O O . LEU A 1 73 ? 2.749 -0.320 -9.355 1.00 82.19 73 LEU A O 1
ATOM 595 N N . PHE A 1 74 ? 4.985 -0.322 -9.197 1.00 85.50 74 PHE A N 1
ATOM 596 C CA . PHE A 1 74 ? 5.026 -0.838 -7.832 1.00 85.50 74 PHE A CA 1
ATOM 597 C C . PHE A 1 74 ? 4.394 0.144 -6.836 1.00 85.50 74 PHE A C 1
ATOM 599 O O . PHE A 1 74 ? 3.524 -0.235 -6.052 1.00 85.50 74 PHE A O 1
ATOM 606 N N . PHE A 1 75 ? 4.750 1.429 -6.909 1.00 89.50 75 PHE A N 1
ATOM 607 C CA . PHE A 1 75 ? 4.144 2.449 -6.051 1.00 89.50 75 PHE A CA 1
ATOM 608 C C . PHE A 1 75 ? 2.658 2.663 -6.358 1.00 89.50 75 PHE A C 1
ATOM 610 O O . PHE A 1 75 ? 1.855 2.763 -5.431 1.00 89.50 75 PHE A O 1
ATOM 617 N N . ALA A 1 76 ? 2.267 2.681 -7.634 1.00 89.88 76 ALA A N 1
ATOM 618 C CA . ALA A 1 76 ? 0.874 2.844 -8.042 1.00 89.88 76 ALA A CA 1
ATOM 619 C C . ALA A 1 76 ? -0.008 1.679 -7.562 1.00 89.88 76 ALA A C 1
ATOM 621 O O . ALA A 1 76 ? -1.082 1.897 -6.999 1.00 89.88 76 ALA A O 1
ATOM 622 N N . THR A 1 77 ? 0.457 0.438 -7.725 1.00 92.81 77 THR A N 1
ATOM 623 C CA . THR A 1 77 ? -0.259 -0.758 -7.247 1.00 92.81 77 THR A CA 1
ATOM 624 C C . THR A 1 77 ? -0.305 -0.826 -5.719 1.00 92.81 77 THR A C 1
ATOM 626 O O . THR A 1 77 ? -1.360 -1.120 -5.147 1.00 92.81 77 THR A O 1
ATOM 629 N N . GLY A 1 78 ? 0.789 -0.475 -5.037 1.00 94.69 78 GLY A N 1
ATOM 630 C CA . GLY A 1 78 ? 0.833 -0.366 -3.578 1.00 94.69 78 GLY A CA 1
ATOM 631 C C . GLY A 1 78 ? -0.152 0.675 -3.035 1.00 94.69 78 GLY A C 1
ATOM 632 O O . GLY A 1 78 ? -0.930 0.389 -2.126 1.00 94.69 78 GLY A O 1
ATOM 633 N N . ALA A 1 79 ? -0.193 1.865 -3.634 1.00 95.50 79 ALA A N 1
ATOM 634 C CA . ALA A 1 79 ? -1.119 2.921 -3.234 1.00 95.50 79 ALA A CA 1
ATOM 635 C C . ALA A 1 79 ? -2.586 2.523 -3.461 1.00 95.50 79 ALA A C 1
ATOM 637 O O . ALA A 1 79 ? -3.427 2.738 -2.586 1.00 95.50 79 ALA A O 1
ATOM 638 N N . ALA A 1 80 ? -2.894 1.898 -4.601 1.00 96.50 80 ALA A N 1
ATOM 639 C CA . ALA A 1 80 ? -4.242 1.426 -4.902 1.00 96.50 80 ALA A CA 1
ATOM 640 C C . ALA A 1 80 ? -4.712 0.381 -3.879 1.00 96.50 80 ALA A C 1
ATOM 642 O O . ALA A 1 80 ? -5.781 0.530 -3.287 1.00 96.50 80 ALA A O 1
ATOM 643 N N . THR A 1 81 ? -3.900 -0.648 -3.618 1.00 96.75 81 THR A N 1
ATOM 644 C CA . THR A 1 81 ? -4.236 -1.711 -2.655 1.00 96.75 81 THR A CA 1
ATOM 645 C C . THR A 1 81 ? -4.419 -1.175 -1.234 1.00 96.75 81 THR A C 1
ATOM 647 O O . THR A 1 81 ? -5.401 -1.523 -0.574 1.00 96.75 81 THR A O 1
ATOM 650 N N . ALA A 1 82 ? -3.549 -0.265 -0.784 1.00 97.00 82 ALA A N 1
ATOM 651 C CA . ALA A 1 82 ? -3.693 0.403 0.507 1.00 97.00 82 ALA A CA 1
ATOM 652 C C . ALA A 1 82 ? -4.984 1.238 0.585 1.00 97.00 82 ALA A C 1
ATOM 654 O O . ALA A 1 82 ? -5.721 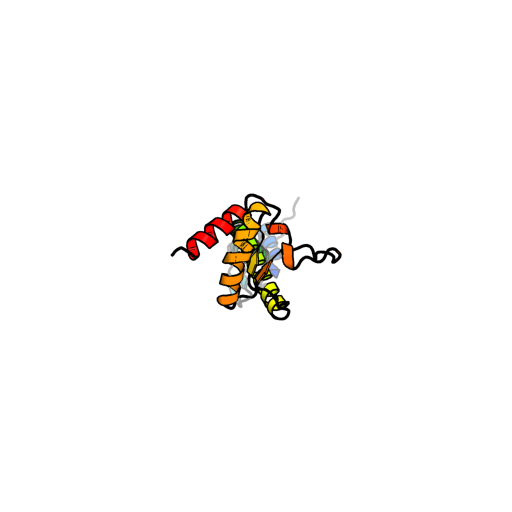1.146 1.568 1.00 97.00 82 ALA A O 1
ATOM 655 N N . GLY A 1 83 ? -5.303 1.998 -0.467 1.00 97.75 83 GLY A N 1
ATOM 656 C CA . GLY A 1 83 ? -6.538 2.780 -0.553 1.00 97.75 83 GLY A CA 1
ATOM 657 C C . GLY A 1 83 ? -7.794 1.913 -0.443 1.00 97.75 83 GLY A C 1
ATOM 658 O O . GLY A 1 83 ? -8.697 2.225 0.337 1.00 97.75 83 GLY A O 1
ATOM 659 N N . PHE A 1 84 ? -7.829 0.779 -1.148 1.00 97.81 84 PHE A N 1
ATOM 660 C CA . PHE A 1 84 ? -8.929 -0.185 -1.051 1.00 97.81 84 PHE A CA 1
ATOM 661 C C . PHE A 1 84 ? -9.067 -0.776 0.355 1.00 97.81 84 PHE A C 1
ATOM 663 O O . PHE A 1 84 ? -10.180 -0.853 0.881 1.00 97.81 84 PHE A O 1
ATOM 670 N N . ALA A 1 85 ? -7.958 -1.150 0.997 1.00 97.56 85 ALA A N 1
ATOM 671 C CA . ALA A 1 85 ? -7.983 -1.675 2.359 1.00 97.56 85 ALA A CA 1
ATOM 672 C C . ALA A 1 85 ? -8.545 -0.647 3.356 1.00 97.56 85 ALA A C 1
ATOM 674 O O . ALA A 1 85 ? -9.430 -0.975 4.150 1.00 97.56 85 ALA A O 1
ATOM 675 N N . ILE A 1 86 ? -8.100 0.612 3.274 1.00 97.44 86 ILE A N 1
ATOM 676 C CA . ILE A 1 86 ? -8.598 1.707 4.120 1.00 97.44 86 ILE A CA 1
ATOM 677 C C . ILE A 1 86 ? -10.099 1.909 3.905 1.00 97.44 86 ILE A C 1
ATOM 679 O O . ILE A 1 86 ? -10.853 1.993 4.875 1.00 97.44 86 ILE A O 1
ATOM 683 N N . PHE A 1 87 ? -10.556 1.927 2.653 1.00 97.19 87 PHE A N 1
ATOM 684 C CA . PHE A 1 87 ? -11.972 2.090 2.336 1.00 97.19 87 PHE A CA 1
ATOM 685 C C . PHE A 1 87 ? -12.843 0.990 2.961 1.00 97.19 87 PHE A C 1
ATOM 687 O O . PHE A 1 87 ? -13.896 1.282 3.538 1.00 97.19 87 PHE A O 1
ATOM 694 N N . ILE A 1 88 ? -12.392 -0.267 2.907 1.00 96.69 88 ILE A N 1
ATOM 695 C CA . ILE A 1 88 ? -13.086 -1.400 3.534 1.00 96.69 88 ILE A CA 1
ATOM 696 C C . ILE A 1 88 ? -13.131 -1.223 5.055 1.00 96.69 88 ILE A C 1
ATOM 698 O O . ILE A 1 88 ? -14.202 -1.353 5.652 1.00 96.69 88 ILE A O 1
ATOM 702 N N . ILE A 1 89 ? -12.006 -0.875 5.686 1.00 95.44 89 ILE A N 1
ATOM 703 C CA . ILE A 1 89 ? -11.927 -0.655 7.139 1.00 95.44 89 ILE A CA 1
ATOM 704 C C . ILE A 1 89 ? -12.881 0.466 7.566 1.00 95.44 89 ILE A C 1
ATOM 706 O O . ILE A 1 89 ? -13.675 0.278 8.490 1.00 95.44 89 ILE A O 1
ATOM 710 N N . CYS A 1 90 ? -12.867 1.605 6.872 1.00 94.88 90 CYS A N 1
ATOM 711 C CA . CYS A 1 90 ? -13.770 2.723 7.135 1.00 94.88 90 CYS A CA 1
ATOM 712 C C . CYS A 1 90 ? -15.240 2.324 6.962 1.00 94.88 90 CYS A C 1
ATOM 714 O O . CYS A 1 90 ? -16.074 2.658 7.805 1.00 94.88 90 CYS A O 1
ATOM 716 N N . SER A 1 91 ? -15.560 1.570 5.910 1.00 94.56 91 SER A N 1
ATOM 717 C CA . SER A 1 91 ? -16.921 1.093 5.643 1.00 94.56 91 SER A CA 1
ATOM 718 C C . SER A 1 91 ? -17.425 0.160 6.746 1.00 94.56 91 SER A C 1
ATOM 720 O O . SER A 1 91 ? -18.545 0.320 7.238 1.00 94.56 91 SER A O 1
ATOM 722 N N . LEU A 1 92 ? -16.587 -0.778 7.197 1.00 92.69 92 LEU A N 1
ATOM 723 C CA . LEU A 1 92 ? -16.899 -1.670 8.314 1.00 92.69 92 LEU A CA 1
ATOM 724 C C . LEU A 1 92 ? -17.064 -0.886 9.620 1.00 92.69 92 LEU A C 1
ATOM 726 O O . LEU A 1 92 ? -18.057 -1.071 10.327 1.00 92.69 92 LEU A O 1
ATOM 730 N N . ALA A 1 93 ? -16.150 0.037 9.918 1.00 91.00 93 ALA A N 1
ATOM 731 C CA . ALA A 1 93 ? -16.238 0.895 11.095 1.00 91.00 93 ALA A CA 1
ATOM 732 C C . ALA A 1 93 ? -17.533 1.723 11.093 1.00 91.00 93 ALA A C 1
ATOM 734 O O . ALA A 1 93 ? -18.220 1.796 12.112 1.00 91.00 93 ALA A O 1
ATOM 735 N N . TYR A 1 94 ? -17.930 2.277 9.943 1.00 92.56 94 TYR A N 1
ATOM 736 C CA . TYR A 1 94 ? -19.178 3.023 9.806 1.00 92.56 94 TYR A CA 1
ATOM 737 C C . TYR A 1 94 ? -20.410 2.130 9.997 1.00 92.56 94 TYR A C 1
ATOM 739 O O . TYR A 1 94 ? -21.325 2.487 10.746 1.00 92.56 94 TYR A O 1
ATOM 747 N N . ARG A 1 95 ? -20.424 0.941 9.379 1.00 91.62 95 ARG A N 1
ATOM 748 C CA . ARG A 1 95 ? -21.514 -0.041 9.502 1.00 91.62 95 ARG A CA 1
ATOM 749 C C . ARG A 1 95 ? -21.716 -0.489 10.948 1.00 91.62 95 ARG A C 1
ATOM 751 O O . ARG A 1 95 ? -22.859 -0.655 11.377 1.00 91.62 95 ARG A O 1
ATOM 758 N N . PHE A 1 96 ? -20.626 -0.664 11.693 1.00 91.00 96 PHE A N 1
ATOM 759 C CA . PHE A 1 96 ? -20.635 -1.177 13.062 1.00 91.00 96 PHE A CA 1
ATOM 760 C C . PHE A 1 96 ? -20.469 -0.105 14.142 1.00 91.00 96 PHE A C 1
ATOM 762 O O . PHE A 1 96 ? -20.389 -0.466 15.314 1.00 91.00 96 PHE A O 1
ATOM 769 N N . ARG A 1 97 ? -20.491 1.195 13.816 1.00 86.25 97 ARG A N 1
ATOM 770 C CA . ARG A 1 97 ? -20.231 2.287 14.780 1.00 86.25 97 ARG A CA 1
ATOM 771 C C . ARG A 1 97 ? -21.061 2.202 16.063 1.00 86.25 97 ARG A C 1
ATOM 773 O O . ARG A 1 97 ? -20.544 2.425 17.153 1.00 86.25 97 ARG A O 1
ATOM 780 N N . TRP A 1 98 ? -22.337 1.831 15.947 1.00 82.56 98 TRP A N 1
ATOM 781 C CA . TRP A 1 98 ? -23.227 1.675 17.100 1.00 82.56 98 T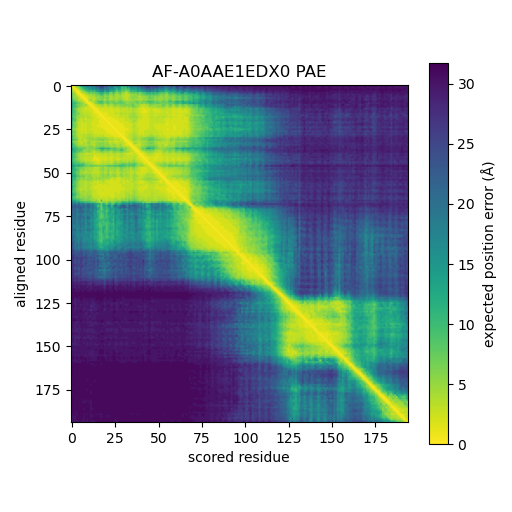RP A CA 1
ATOM 782 C C . TRP A 1 98 ? -22.892 0.434 17.926 1.00 82.56 98 TRP A C 1
ATOM 784 O O . TRP A 1 98 ? -22.880 0.498 19.151 1.00 82.56 98 TRP A O 1
ATOM 794 N N . LYS A 1 99 ? -22.564 -0.678 17.257 1.00 85.56 99 LYS A N 1
ATOM 795 C CA . LYS A 1 99 ? -22.185 -1.936 17.907 1.00 85.56 99 LYS A CA 1
ATOM 796 C C . LYS A 1 99 ? -20.835 -1.806 18.615 1.00 85.56 99 LYS A C 1
ATOM 798 O O . LYS A 1 99 ? -20.714 -2.252 19.746 1.00 85.56 99 LYS A O 1
ATOM 803 N N . LEU A 1 100 ? -19.865 -1.129 17.999 1.00 82.12 100 LEU A N 1
ATOM 804 C CA . LEU A 1 100 ? -18.562 -0.797 18.583 1.00 82.12 100 LEU A CA 1
ATOM 805 C C . LEU A 1 100 ? -18.708 0.097 19.815 1.00 82.12 100 LEU A C 1
ATOM 807 O O . LEU A 1 100 ? -18.139 -0.212 20.856 1.00 82.12 100 LEU A O 1
ATOM 811 N N . ARG A 1 101 ? -19.516 1.163 19.734 1.00 84.06 101 ARG A N 1
ATOM 812 C CA . ARG A 1 101 ? -19.776 2.045 20.880 1.00 84.06 101 ARG A CA 1
ATOM 813 C C . ARG A 1 101 ? -20.446 1.290 22.024 1.00 84.06 101 ARG A C 1
ATOM 815 O O . ARG A 1 101 ? -20.023 1.411 23.168 1.00 84.06 101 ARG A O 1
ATOM 822 N N . TYR A 1 102 ? -21.447 0.473 21.706 1.00 86.62 102 TYR A N 1
ATOM 823 C CA . TYR A 1 102 ? -22.113 -0.376 22.687 1.00 86.62 102 TYR A CA 1
ATOM 824 C C . TYR A 1 102 ? -21.140 -1.364 23.340 1.00 86.62 102 TYR A C 1
ATOM 826 O O . TYR A 1 102 ? -21.067 -1.417 24.561 1.00 86.62 102 TYR A O 1
ATOM 834 N N . MET A 1 103 ? -20.345 -2.093 22.551 1.00 86.12 103 MET A N 1
ATOM 835 C CA . MET A 1 103 ? -19.352 -3.039 23.068 1.00 86.12 103 MET A CA 1
ATOM 836 C C . MET A 1 103 ? -18.266 -2.349 23.896 1.00 86.12 103 MET A C 1
ATOM 838 O O . MET A 1 103 ? -17.874 -2.890 24.922 1.00 86.12 103 MET A O 1
ATOM 842 N N . TYR A 1 104 ? -17.817 -1.154 23.503 1.00 90.06 104 TYR A N 1
ATOM 843 C CA . TYR A 1 104 ? -16.870 -0.355 24.281 1.00 90.06 104 TYR A CA 1
ATOM 844 C C . TYR A 1 104 ? -17.444 0.007 25.651 1.00 90.06 104 TYR A C 1
ATOM 846 O O . TYR A 1 104 ? -16.800 -0.239 26.666 1.00 90.06 104 TYR A O 1
ATOM 854 N N . HIS A 1 105 ? -18.671 0.532 25.703 1.00 86.81 105 HIS A N 1
ATOM 855 C CA . HIS A 1 105 ? -19.310 0.863 26.976 1.00 86.81 105 HIS A CA 1
ATOM 856 C C . HIS A 1 105 ? -19.616 -0.386 27.808 1.00 86.81 105 HIS A C 1
ATOM 858 O O . HIS A 1 105 ? -19.380 -0.376 29.011 1.00 86.81 105 HIS A O 1
ATOM 864 N N . ALA A 1 106 ? -20.068 -1.479 27.190 1.00 85.88 106 ALA A N 1
ATOM 865 C CA . ALA A 1 106 ? -20.310 -2.743 27.880 1.00 85.88 106 ALA A CA 1
ATOM 866 C C . ALA A 1 106 ? -19.015 -3.328 28.467 1.00 85.88 106 ALA A C 1
ATOM 868 O O . ALA A 1 106 ? -18.993 -3.734 29.626 1.00 85.88 106 ALA A O 1
ATOM 869 N N . ALA A 1 107 ? -17.915 -3.311 27.709 1.00 87.31 107 ALA A N 1
ATOM 870 C CA . ALA A 1 107 ? -16.601 -3.736 28.182 1.00 87.31 107 ALA A CA 1
ATOM 871 C C . ALA A 1 107 ? -16.064 -2.805 29.278 1.00 87.31 107 ALA A C 1
ATOM 873 O O . ALA A 1 107 ? -15.537 -3.280 30.280 1.00 87.31 107 ALA A O 1
ATOM 874 N N . TYR A 1 108 ? -16.241 -1.490 29.133 1.00 86.38 108 TYR A N 1
ATOM 875 C CA . TYR A 1 108 ? -15.859 -0.510 30.147 1.00 86.38 108 TYR A CA 1
ATOM 876 C C . TYR A 1 108 ? -16.610 -0.736 31.463 1.00 86.38 108 TYR A C 1
ATOM 878 O O . TYR A 1 108 ? -15.991 -0.754 32.525 1.00 86.38 108 TYR A O 1
ATOM 886 N N . ILE A 1 109 ? -17.925 -0.964 31.396 1.00 81.81 109 ILE A N 1
ATOM 887 C CA . ILE A 1 109 ? -18.749 -1.296 32.563 1.00 81.81 109 ILE A CA 1
ATOM 888 C C . ILE A 1 109 ? -18.293 -2.621 33.163 1.00 81.81 109 ILE A C 1
ATOM 890 O O . ILE A 1 109 ? -18.144 -2.697 34.370 1.00 81.81 109 ILE A O 1
ATOM 894 N N . TYR A 1 110 ? -18.010 -3.640 32.353 1.00 81.88 110 TYR A N 1
ATOM 895 C CA . TYR A 1 110 ? -17.547 -4.943 32.832 1.00 81.88 110 TYR A CA 1
ATOM 896 C C . TYR A 1 110 ? -16.185 -4.887 33.542 1.00 81.88 110 TYR A C 1
ATOM 898 O O . TYR A 1 110 ? -15.968 -5.534 34.565 1.00 81.88 110 TYR A O 1
ATOM 906 N N . VAL A 1 111 ? -15.242 -4.111 33.008 1.00 81.75 111 VAL A N 1
ATOM 907 C CA . VAL A 1 111 ? -13.912 -3.941 33.607 1.00 81.75 111 VAL A CA 1
ATOM 908 C C . VAL A 1 111 ? -13.997 -3.084 34.868 1.00 81.75 111 VAL A C 1
ATOM 910 O O . VAL A 1 111 ? -13.391 -3.424 35.885 1.00 81.75 111 VAL A O 1
ATOM 913 N N . THR A 1 112 ? -14.771 -1.998 34.829 1.00 75.50 112 THR A N 1
ATOM 914 C CA . THR A 1 112 ? -14.989 -1.126 35.989 1.00 75.50 112 THR A CA 1
ATOM 915 C C . THR A 1 112 ? -15.777 -1.842 37.079 1.00 75.50 112 THR A C 1
ATOM 917 O O . THR A 1 112 ? -15.418 -1.721 38.241 1.00 75.50 112 THR A O 1
ATOM 920 N N . SER A 1 113 ? -16.777 -2.655 36.738 1.00 64.81 113 SER A N 1
ATOM 921 C CA . SER A 1 113 ? -17.525 -3.451 37.712 1.00 64.81 113 SER A CA 1
ATOM 922 C C . SER A 1 113 ? -16.658 -4.536 38.332 1.00 64.81 113 SER A C 1
ATOM 924 O O . SER A 1 113 ? -16.771 -4.754 39.526 1.00 64.81 113 SER A O 1
ATOM 926 N N . ARG A 1 114 ? -15.722 -5.153 37.598 1.00 60.62 114 ARG A N 1
ATOM 927 C CA . ARG A 1 114 ? -14.728 -6.066 38.191 1.00 60.62 114 ARG A CA 1
ATOM 928 C C . ARG A 1 114 ? -13.743 -5.357 39.125 1.00 60.62 114 ARG A C 1
ATOM 930 O O . ARG A 1 114 ? -13.375 -5.925 40.145 1.00 60.62 114 ARG A O 1
ATOM 937 N N . ARG A 1 115 ? -13.331 -4.125 38.808 1.00 57.38 115 ARG A N 1
ATOM 938 C CA . ARG A 1 115 ? -12.478 -3.302 39.692 1.00 57.38 115 ARG A CA 1
ATOM 939 C C . ARG A 1 115 ? -13.235 -2.752 40.900 1.00 57.38 115 ARG A C 1
ATOM 941 O O . ARG A 1 115 ? -12.670 -2.648 41.980 1.00 57.38 115 ARG A O 1
ATOM 948 N N . SER A 1 116 ? -14.516 -2.450 40.733 1.00 51.62 116 SER A N 1
ATOM 949 C CA . SER A 1 116 ? -15.397 -2.051 41.826 1.00 51.62 116 SER A CA 1
ATOM 950 C C . SER A 1 116 ? -15.899 -3.255 42.624 1.00 51.62 116 SER A C 1
ATOM 952 O O . SER A 1 116 ? -16.268 -3.093 43.776 1.00 51.62 116 SER A O 1
ATOM 954 N N . ALA A 1 117 ? -15.864 -4.469 42.063 1.00 50.41 117 ALA A N 1
ATOM 955 C CA . ALA A 1 117 ? -16.147 -5.711 42.777 1.00 50.41 117 ALA A CA 1
ATOM 956 C C . ALA A 1 117 ? -15.045 -6.045 43.801 1.00 50.41 117 ALA A C 1
ATOM 958 O O . ALA A 1 117 ? -15.316 -6.660 44.826 1.00 50.41 117 ALA A O 1
ATOM 959 N N . SER A 1 118 ? -13.804 -5.593 43.569 1.00 48.28 118 SER A N 1
ATOM 960 C CA . SER A 1 118 ? -12.759 -5.585 44.606 1.00 48.28 118 SER A CA 1
ATOM 961 C C . SER A 1 118 ? -12.939 -4.479 45.654 1.00 48.28 118 SER A C 1
ATOM 963 O O . SER A 1 118 ? -12.267 -4.505 46.679 1.00 48.28 118 SER A O 1
ATOM 965 N N . SER A 1 119 ? -13.857 -3.536 45.426 1.00 44.97 119 SER A N 1
ATOM 966 C CA . SER A 1 119 ? -14.250 -2.476 46.358 1.00 44.97 119 SER A CA 1
ATOM 967 C C . SER A 1 119 ? -15.767 -2.490 46.576 1.00 44.97 119 SER A C 1
ATOM 969 O O . SER A 1 119 ? -16.405 -1.435 46.529 1.00 44.97 119 SER A O 1
ATOM 971 N N . ILE A 1 120 ? -16.375 -3.677 46.722 1.00 48.00 120 ILE A N 1
ATOM 972 C C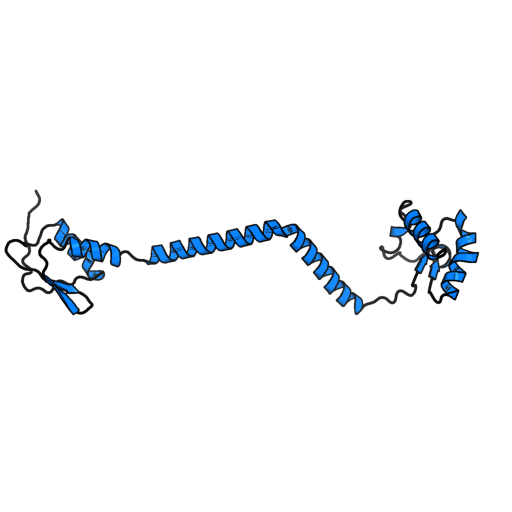A . ILE A 1 120 ? -17.787 -3.765 47.109 1.00 48.00 120 ILE A CA 1
ATOM 973 C C . ILE A 1 120 ? -17.872 -3.097 48.473 1.00 48.00 120 ILE A C 1
ATOM 975 O O . ILE A 1 120 ? -17.501 -3.685 49.490 1.00 48.00 120 ILE A O 1
ATOM 979 N N . ASN A 1 121 ? -18.340 -1.848 48.468 1.00 49.72 121 ASN A N 1
ATOM 980 C CA . ASN A 1 121 ? -19.090 -1.301 49.577 1.00 49.72 121 ASN A CA 1
ATOM 981 C C . ASN A 1 121 ? -20.090 -2.388 49.934 1.00 49.72 121 ASN A C 1
ATOM 983 O O . ASN A 1 121 ? -20.951 -2.727 49.120 1.00 49.72 121 ASN A O 1
ATOM 987 N N . ARG A 1 122 ? -19.880 -3.004 51.096 1.00 43.44 122 ARG A N 1
ATOM 988 C CA . ARG A 1 122 ? -20.844 -3.899 51.712 1.00 43.44 122 ARG A CA 1
ATOM 989 C C . ARG A 1 122 ? -22.127 -3.087 51.795 1.00 43.44 122 ARG A C 1
ATOM 991 O O . ARG A 1 122 ? -22.212 -2.153 52.583 1.00 43.44 122 ARG A O 1
ATOM 998 N N . PHE A 1 123 ? -23.052 -3.335 50.878 1.00 53.50 123 PHE A N 1
ATOM 999 C CA . PHE A 1 123 ? -24.387 -2.801 51.022 1.00 53.50 123 PHE A CA 1
ATOM 1000 C C . PHE A 1 123 ? -24.951 -3.551 52.222 1.00 53.50 123 PHE A C 1
ATOM 1002 O O . PHE A 1 123 ? -25.140 -4.760 52.149 1.00 53.50 123 PHE A O 1
ATOM 1009 N N . ASP A 1 124 ? -25.122 -2.854 53.344 1.00 57.00 124 ASP A N 1
ATOM 1010 C CA . ASP A 1 124 ? -25.627 -3.461 54.582 1.00 57.00 124 ASP A CA 1
ATOM 1011 C C . ASP A 1 124 ? -27.079 -3.963 54.431 1.00 57.00 124 ASP A C 1
ATOM 1013 O O . ASP A 1 124 ? -27.581 -4.691 55.288 1.00 57.00 124 ASP A O 1
ATOM 1017 N N . PHE A 1 125 ? -27.745 -3.608 53.324 1.00 57.38 125 PHE A N 1
ATOM 1018 C CA . PHE A 1 125 ? -29.147 -3.897 53.048 1.00 57.38 125 PHE A CA 1
ATOM 1019 C C . PHE A 1 125 ? -29.348 -4.562 51.680 1.00 57.38 125 PHE A C 1
ATOM 1021 O O . PHE A 1 125 ? -28.898 -4.043 50.656 1.00 57.38 125 PHE A O 1
ATOM 1028 N N . ASP A 1 126 ? -30.084 -5.670 51.674 1.00 65.25 126 ASP A N 1
ATOM 1029 C CA . ASP A 1 126 ? -30.490 -6.431 50.490 1.00 65.25 126 ASP A CA 1
ATOM 1030 C C . ASP A 1 126 ? -31.685 -5.794 49.758 1.00 65.25 126 ASP A C 1
ATOM 1032 O O . ASP A 1 126 ? -31.822 -5.924 48.539 1.00 65.25 126 ASP A O 1
ATOM 1036 N N . VAL A 1 127 ? -32.569 -5.099 50.488 1.00 69.81 127 VAL A N 1
ATOM 1037 C CA . VAL A 1 127 ? -33.817 -4.527 49.951 1.00 69.81 127 VAL A CA 1
ATOM 1038 C C . VAL A 1 127 ? -34.032 -3.102 50.460 1.00 69.81 127 VAL A C 1
ATOM 1040 O O . VAL A 1 127 ? -33.935 -2.840 51.655 1.00 69.81 127 VAL A O 1
ATOM 1043 N N . PHE A 1 128 ? -34.391 -2.181 49.562 1.00 68.25 128 PHE A N 1
ATOM 1044 C CA . PHE A 1 128 ? -34.748 -0.799 49.896 1.00 68.25 128 PHE A CA 1
ATOM 1045 C C . PHE A 1 128 ? -36.239 -0.549 49.641 1.00 68.25 128 PHE A C 1
ATOM 104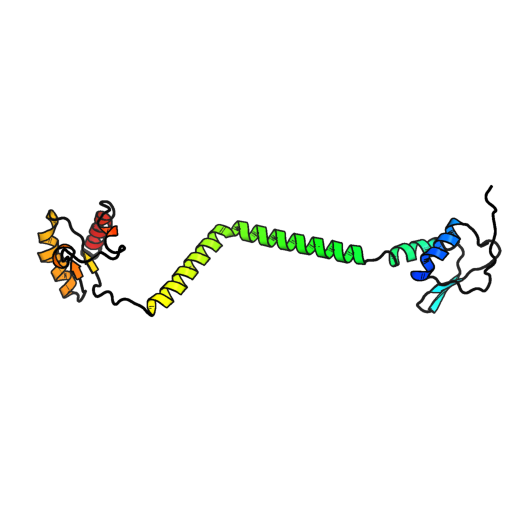7 O O . PHE A 1 128 ? -36.715 -0.742 48.519 1.00 68.25 128 PHE A O 1
ATOM 1054 N N . ILE A 1 129 ? -36.975 -0.103 50.665 1.00 68.25 129 ILE A N 1
ATOM 1055 C CA . ILE A 1 129 ? -38.419 0.163 50.585 1.00 68.25 129 ILE A CA 1
ATOM 1056 C C . ILE A 1 129 ? -38.697 1.669 50.667 1.00 68.25 129 ILE A C 1
ATOM 1058 O O . ILE A 1 129 ? -38.402 2.322 51.672 1.00 68.25 129 ILE A O 1
ATOM 1062 N N . CYS A 1 130 ? -39.347 2.189 49.623 1.00 68.00 130 CYS A N 1
ATOM 1063 C CA . CYS A 1 130 ? -39.984 3.505 49.597 1.00 68.00 130 CYS A CA 1
ATOM 1064 C C . CYS A 1 130 ? -41.499 3.346 49.525 1.00 68.00 130 CYS A C 1
ATOM 1066 O O . CYS A 1 130 ? -41.999 2.609 48.678 1.00 68.00 130 CYS A O 1
ATOM 1068 N N . PHE A 1 131 ? -42.212 4.059 50.391 1.00 66.75 131 PHE A N 1
ATOM 1069 C CA . PHE A 1 131 ? -43.667 4.024 50.491 1.00 66.75 131 PHE A CA 1
ATOM 1070 C C . PHE A 1 131 ? -44.205 5.423 50.808 1.00 66.75 131 PHE A C 1
ATOM 1072 O O . PHE A 1 131 ? -43.470 6.276 51.311 1.00 66.75 131 PHE A O 1
ATOM 1079 N N . VAL A 1 132 ? -45.473 5.658 50.476 1.00 64.75 132 VAL A N 1
ATOM 1080 C CA . VAL A 1 132 ? -46.211 6.877 50.838 1.00 64.75 132 VAL A CA 1
ATOM 1081 C C . VAL A 1 132 ? -46.807 6.726 52.239 1.00 64.75 132 VAL A C 1
ATOM 1083 O O . VAL A 1 132 ? -47.104 5.609 52.648 1.00 64.75 132 VAL A O 1
ATOM 1086 N N . GLU A 1 133 ? -46.999 7.822 52.982 1.00 67.81 133 GLU A N 1
ATOM 1087 C CA . GLU A 1 133 ? -47.448 7.771 54.392 1.00 67.81 133 GLU A CA 1
ATOM 1088 C C . GLU A 1 133 ? -48.756 6.977 54.580 1.00 67.81 133 GLU A C 1
ATOM 1090 O O . GLU A 1 133 ? -48.937 6.302 55.589 1.00 67.81 133 GLU A O 1
ATOM 1095 N N . GLU A 1 134 ? -49.633 6.990 53.575 1.00 70.38 134 GLU A N 1
ATOM 1096 C CA . GLU A 1 134 ? -50.896 6.241 53.551 1.00 70.38 134 GLU A CA 1
ATOM 1097 C C . GLU A 1 134 ? -50.690 4.715 53.645 1.00 70.38 134 GLU A C 1
ATOM 1099 O O . GLU A 1 134 ? -51.455 4.026 54.318 1.00 70.38 134 GLU A O 1
ATOM 1104 N N . ASP A 1 135 ? -49.608 4.192 53.060 1.00 69.69 135 ASP A N 1
ATOM 1105 C CA . ASP A 1 135 ? -49.271 2.761 53.037 1.00 69.69 135 ASP A CA 1
ATOM 1106 C C . ASP A 1 135 ? -48.369 2.336 54.207 1.00 69.69 135 ASP A C 1
ATOM 1108 O O . ASP A 1 135 ? -47.945 1.178 54.303 1.00 69.69 135 ASP A O 1
ATOM 1112 N N . ARG A 1 136 ? -48.061 3.261 55.124 1.00 70.75 136 ARG A N 1
ATOM 1113 C CA . ARG A 1 136 ? -47.119 3.036 56.226 1.00 70.75 136 ARG A CA 1
ATOM 1114 C C . ARG A 1 136 ? -47.481 1.833 57.082 1.00 70.75 136 ARG A C 1
ATOM 1116 O O . ARG A 1 136 ? -46.597 1.050 57.422 1.00 70.75 136 ARG A O 1
ATOM 1123 N N . HIS A 1 137 ? -48.760 1.685 57.419 1.00 74.94 137 HIS A N 1
ATOM 1124 C CA . HIS A 1 137 ? -49.235 0.578 58.247 1.00 74.94 137 HIS A CA 1
ATOM 1125 C C . HIS A 1 137 ? -48.983 -0.772 57.582 1.00 74.94 137 HIS A C 1
ATOM 1127 O O . HIS A 1 137 ? -48.404 -1.668 58.184 1.00 74.94 137 HIS A O 1
ATOM 1133 N N . PHE A 1 138 ? -49.324 -0.903 56.302 1.00 75.75 138 PHE A N 1
ATOM 1134 C CA . PHE A 1 138 ? -49.087 -2.139 55.563 1.00 75.75 138 PHE A CA 1
ATOM 1135 C C . PHE A 1 138 ? -47.590 -2.469 55.457 1.00 75.75 138 PHE A C 1
ATOM 1137 O O . PHE A 1 138 ? -47.178 -3.618 55.643 1.00 75.75 138 PHE A O 1
ATOM 1144 N N . VAL A 1 139 ? -46.759 -1.460 55.190 1.00 74.81 139 VAL A N 1
ATOM 1145 C CA . VAL A 1 139 ? -45.317 -1.661 55.022 1.00 74.81 139 VAL A CA 1
ATOM 1146 C C . VAL A 1 139 ? -44.637 -2.039 56.335 1.00 74.81 139 VAL A C 1
ATOM 1148 O O . VAL A 1 139 ? -43.826 -2.962 56.342 1.00 74.81 139 VAL A O 1
ATOM 1151 N N . MET A 1 140 ? -44.967 -1.364 57.435 1.00 77.06 140 MET A N 1
ATOM 1152 C CA . MET A 1 140 ? -44.330 -1.598 58.734 1.00 77.06 140 MET A CA 1
ATOM 1153 C C . MET A 1 140 ? -44.855 -2.849 59.437 1.00 77.06 140 MET A C 1
ATOM 1155 O O . MET A 1 140 ? -44.065 -3.563 60.050 1.00 77.06 140 MET A O 1
ATOM 1159 N N . ASP A 1 141 ? -46.154 -3.134 59.325 1.00 78.00 141 ASP A N 1
ATOM 1160 C CA . ASP A 1 141 ? -46.792 -4.188 60.119 1.00 78.00 141 ASP A CA 1
ATOM 1161 C C . ASP A 1 141 ? -46.829 -5.539 59.384 1.00 78.00 141 ASP A C 1
ATOM 1163 O O . ASP A 1 141 ? -46.931 -6.583 60.026 1.00 78.00 141 ASP A O 1
ATOM 1167 N N . MET A 1 142 ? -46.724 -5.546 58.047 1.00 72.12 142 MET A N 1
ATOM 1168 C CA . MET A 1 142 ? -46.825 -6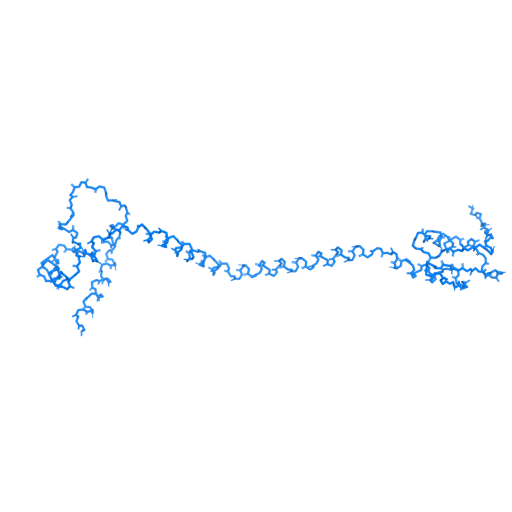.770 57.242 1.00 72.12 142 MET A CA 1
ATOM 1169 C C . MET A 1 142 ? -45.603 -7.008 56.350 1.00 72.12 142 MET A C 1
ATOM 1171 O O . MET A 1 142 ? -44.978 -8.064 56.441 1.00 72.12 142 MET A O 1
ATOM 1175 N N . LEU A 1 143 ? -45.236 -6.046 55.500 1.00 73.75 143 LEU A N 1
ATOM 1176 C CA . LEU A 1 143 ? -44.202 -6.265 54.480 1.00 73.75 143 LEU A CA 1
ATOM 1177 C C . LEU A 1 143 ? -42.789 -6.349 55.073 1.00 73.75 143 LEU A C 1
ATOM 1179 O O . LEU A 1 143 ? -42.027 -7.250 54.730 1.00 73.75 143 LEU A O 1
ATOM 1183 N N . TYR A 1 144 ? -42.436 -5.425 55.965 1.00 77.25 144 TYR A N 1
ATOM 1184 C CA . TYR A 1 144 ? -41.116 -5.379 56.589 1.00 77.25 144 TYR A CA 1
ATOM 1185 C C . TYR A 1 144 ? -40.827 -6.625 57.453 1.00 77.25 144 TYR A C 1
ATOM 1187 O O . TYR A 1 144 ? -39.804 -7.270 57.212 1.00 77.25 144 TYR A O 1
ATOM 1195 N N . PRO A 1 145 ? -41.720 -7.057 58.370 1.00 77.81 145 PRO A N 1
ATOM 1196 C CA . PRO A 1 145 ? -41.494 -8.266 59.164 1.00 77.81 145 PRO A CA 1
ATOM 1197 C C . PRO A 1 145 ? -41.436 -9.544 58.315 1.00 77.81 145 PRO A C 1
ATOM 1199 O O . PRO A 1 145 ? -40.680 -10.466 58.625 1.00 77.81 145 PRO A O 1
ATOM 1202 N N . ALA A 1 146 ? -42.205 -9.617 57.221 1.00 76.19 146 ALA A N 1
ATOM 1203 C CA . ALA A 1 146 ? -42.168 -10.752 56.297 1.00 76.19 146 ALA A CA 1
ATOM 1204 C C . ALA A 1 146 ? -40.817 -10.867 55.565 1.00 76.19 146 ALA A C 1
ATOM 1206 O O . ALA A 1 146 ? -40.301 -11.967 55.363 1.00 76.19 146 ALA A O 1
ATOM 1207 N N . LEU A 1 147 ? -40.213 -9.734 55.203 1.00 74.38 147 LEU A N 1
ATOM 1208 C CA . LEU A 1 147 ? -38.907 -9.700 54.547 1.00 74.38 147 LEU A CA 1
ATOM 1209 C C . LEU A 1 147 ? -37.760 -9.994 55.526 1.00 74.38 147 LEU A C 1
ATOM 1211 O O . LEU A 1 147 ? -36.876 -10.781 55.189 1.00 74.38 147 LEU A O 1
ATOM 1215 N N . GLU A 1 148 ? -37.806 -9.465 56.754 1.00 76.88 148 GLU A N 1
ATOM 1216 C CA . GLU A 1 148 ? -36.814 -9.805 57.788 1.00 76.88 148 GLU A CA 1
ATOM 1217 C C . GLU A 1 148 ? -36.892 -11.277 58.210 1.00 76.88 148 GLU A C 1
ATOM 1219 O O . GLU A 1 148 ? -35.863 -11.936 58.354 1.00 76.88 148 GLU A O 1
ATOM 1224 N N . SER A 1 149 ? -38.098 -11.835 58.362 1.00 74.75 149 SER A N 1
ATOM 1225 C CA . SER A 1 149 ? -38.271 -13.261 58.690 1.00 74.75 149 SER A CA 1
ATOM 1226 C C . SER A 1 149 ? -37.817 -14.202 57.570 1.00 74.75 149 SER A C 1
ATOM 1228 O O . SER A 1 149 ? -37.482 -15.355 57.840 1.00 74.75 149 SER A O 1
ATOM 1230 N N . SER A 1 150 ? -37.729 -13.701 56.336 1.00 73.38 150 SER A N 1
ATOM 1231 C CA . SER A 1 150 ? -37.134 -14.405 55.194 1.00 73.38 150 SER A CA 1
ATOM 1232 C C . SER A 1 150 ? -35.601 -14.289 55.145 1.00 73.38 150 SER A C 1
ATOM 1234 O O . SER A 1 150 ? -34.976 -14.838 54.239 1.00 73.38 150 SER A O 1
ATOM 1236 N N . GLY A 1 151 ? -34.986 -13.599 56.114 1.00 72.19 151 GLY A N 1
ATOM 1237 C CA . GLY A 1 151 ? -33.536 -13.459 56.252 1.00 72.19 151 GLY A CA 1
ATOM 1238 C C . GLY A 1 151 ? -32.907 -12.337 55.423 1.00 72.19 151 GLY A C 1
ATOM 1239 O O . GLY A 1 151 ? -31.689 -12.338 55.269 1.00 72.19 151 GLY A O 1
ATOM 1240 N N . LEU A 1 152 ? -33.702 -11.404 54.887 1.00 72.31 152 LEU A N 1
ATOM 1241 C CA . LEU A 1 152 ? -33.215 -10.256 54.112 1.00 72.31 152 LEU A CA 1
ATOM 1242 C C . LEU A 1 152 ? -32.982 -9.045 55.022 1.00 72.31 152 LEU A C 1
ATOM 1244 O O . LEU A 1 152 ? -33.837 -8.728 55.854 1.00 72.31 152 LEU A O 1
ATOM 1248 N N . SER A 1 153 ? -31.879 -8.315 54.835 1.00 69.38 153 SER A N 1
ATOM 1249 C CA . SER A 1 153 ? -31.680 -7.026 55.510 1.00 69.38 153 SER A CA 1
ATOM 1250 C C . SER A 1 153 ? -32.400 -5.905 54.754 1.00 69.38 153 SER A C 1
ATOM 1252 O O . SER A 1 153 ? -32.123 -5.617 53.589 1.00 69.38 153 SER A O 1
ATOM 1254 N N . VAL A 1 154 ? -33.365 -5.253 55.407 1.00 69.12 154 VAL A N 1
ATOM 1255 C CA . VAL A 1 154 ? -34.261 -4.289 54.749 1.00 69.12 154 VAL A CA 1
ATOM 1256 C C . VAL A 1 154 ? -34.002 -2.865 55.234 1.00 69.12 154 VAL A C 1
ATOM 1258 O O . VAL A 1 154 ? -34.152 -2.559 56.415 1.00 69.12 154 VAL A O 1
ATOM 1261 N N . PHE A 1 155 ? -33.698 -1.956 54.308 1.00 65.62 155 PHE A N 1
ATOM 1262 C CA . PHE A 1 155 ? -33.658 -0.524 54.580 1.00 65.62 155 PHE A CA 1
A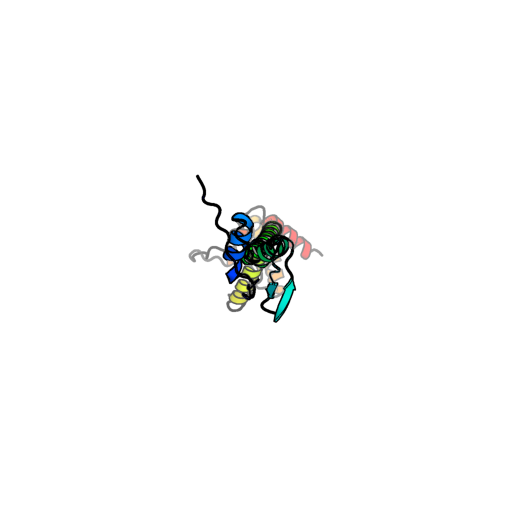TOM 1263 C C . PHE A 1 155 ? -35.024 0.109 54.320 1.00 65.62 155 PHE A C 1
ATOM 1265 O O . PHE A 1 155 ? -35.541 0.099 53.200 1.00 65.62 155 PHE A O 1
ATOM 1272 N N . VAL A 1 156 ? -35.587 0.729 55.355 1.00 66.19 156 VAL A N 1
ATOM 1273 C CA . VAL A 1 156 ? -36.849 1.475 55.272 1.00 66.19 156 VAL A CA 1
ATOM 1274 C C . VAL A 1 156 ? -36.593 2.971 55.421 1.00 66.19 156 VAL A C 1
ATOM 1276 O O . VAL A 1 156 ? -36.106 3.408 56.469 1.00 66.19 156 VAL A O 1
AT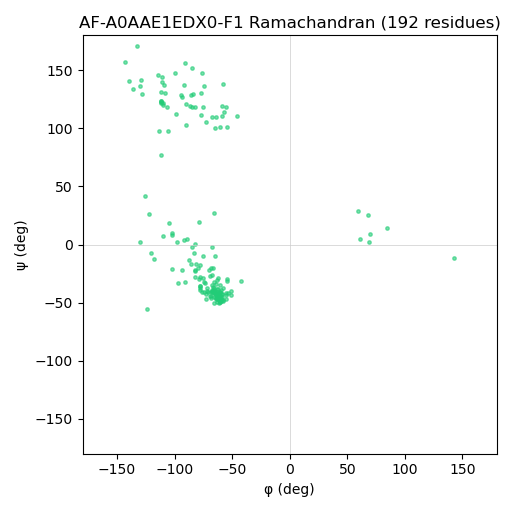OM 1279 N N . HIS A 1 157 ? -36.961 3.750 54.395 1.00 62.12 157 HIS A N 1
ATOM 1280 C CA . HIS A 1 157 ? -36.658 5.185 54.289 1.00 62.12 157 HIS A CA 1
ATOM 1281 C C . HIS A 1 157 ? -37.100 6.004 55.514 1.00 62.12 157 HIS A C 1
ATOM 1283 O O . HIS A 1 157 ? -36.336 6.825 55.998 1.00 62.12 157 HIS A O 1
ATOM 1289 N N . HIS A 1 158 ? -38.282 5.747 56.080 1.00 57.69 158 HIS A N 1
ATOM 1290 C CA . HIS A 1 158 ? -38.798 6.522 57.219 1.00 57.69 158 HIS A CA 1
ATOM 1291 C C . HIS A 1 158 ? -38.180 6.149 58.586 1.00 57.69 158 HIS A C 1
ATOM 1293 O O . HIS A 1 158 ? -38.283 6.918 59.534 1.00 57.69 158 HIS A O 1
ATOM 1299 N N . ARG A 1 159 ? -37.537 4.975 58.715 1.00 57.91 159 ARG A N 1
ATOM 1300 C CA . ARG A 1 159 ? -36.975 4.481 59.992 1.00 57.91 159 ARG A CA 1
ATOM 1301 C C . ARG A 1 159 ? -35.482 4.776 60.143 1.00 57.91 159 ARG A C 1
ATOM 1303 O O . ARG A 1 159 ? -35.015 4.990 61.254 1.00 57.91 159 ARG A O 1
ATOM 1310 N N . HIS A 1 160 ? -34.747 4.772 59.033 1.00 53.22 160 HIS A N 1
ATOM 1311 C CA . HIS A 1 160 ? -33.283 4.855 59.027 1.00 53.22 160 HIS A CA 1
ATOM 1312 C C . HIS A 1 160 ? -32.748 6.191 58.491 1.00 53.22 160 HIS A C 1
ATOM 1314 O O . HIS A 1 160 ? -31.547 6.335 58.282 1.00 53.22 160 HIS A O 1
ATOM 1320 N N . PHE A 1 161 ? -33.623 7.169 58.246 1.00 51.03 161 PHE A N 1
ATOM 1321 C CA . PHE A 1 161 ? -33.215 8.500 57.813 1.00 51.03 161 PHE A CA 1
ATOM 1322 C C . PHE A 1 161 ? -32.985 9.412 59.022 1.00 51.03 161 PHE A C 1
ATOM 1324 O O . PHE A 1 161 ? -33.929 9.912 59.633 1.00 51.03 161 PHE A O 1
ATOM 1331 N N . THR A 1 162 ? -31.719 9.639 59.365 1.00 40.44 162 THR A N 1
ATOM 1332 C CA . THR A 1 162 ? -31.313 10.645 60.352 1.00 40.44 162 THR A CA 1
ATOM 1333 C C . THR A 1 162 ? -31.150 11.986 59.635 1.00 40.44 162 THR A C 1
ATOM 1335 O O . THR A 1 162 ? -30.335 12.111 58.722 1.00 40.44 162 THR A O 1
ATOM 1338 N N . ALA A 1 163 ? -31.928 13.003 60.013 1.00 40.09 163 ALA A N 1
ATOM 1339 C CA . ALA A 1 163 ? -31.802 14.336 59.426 1.00 40.09 163 ALA A CA 1
ATOM 1340 C C . ALA A 1 163 ? -30.421 14.933 59.760 1.00 40.09 163 ALA A C 1
ATOM 1342 O O . ALA A 1 163 ? -30.164 15.273 60.913 1.00 40.09 163 ALA A O 1
ATOM 1343 N N . GLY A 1 164 ? -29.537 15.055 58.764 1.00 42.97 164 GLY A N 1
ATOM 1344 C CA . GLY A 1 164 ? -28.237 15.717 58.928 1.00 42.97 164 GLY A CA 1
ATOM 1345 C C . GLY A 1 164 ? -27.050 15.111 58.176 1.00 42.97 164 GLY A C 1
ATOM 1346 O O . GLY A 1 164 ? -26.028 15.785 58.084 1.00 42.97 164 GLY A O 1
ATOM 1347 N N . GLU A 1 165 ? -27.148 13.909 57.600 1.00 38.72 165 GLU A N 1
ATOM 1348 C CA . GLU A 1 165 ? -26.056 13.360 56.780 1.00 38.72 165 GLU A CA 1
ATOM 1349 C C . GLU A 1 165 ? -26.253 13.656 55.290 1.00 38.72 165 GLU A C 1
ATOM 1351 O O . GLU A 1 165 ? -27.318 13.433 54.710 1.00 38.72 165 GLU A O 1
ATOM 1356 N N . LEU A 1 166 ? -25.205 14.215 54.680 1.00 38.94 166 LEU A N 1
ATOM 1357 C CA . LEU A 1 166 ? -25.129 14.511 53.256 1.00 38.94 166 LEU A CA 1
ATOM 1358 C C . LEU A 1 166 ? -25.346 13.223 52.460 1.00 38.94 166 LEU A C 1
ATOM 1360 O O . LEU A 1 166 ? -24.547 12.293 52.503 1.00 38.94 166 LEU A O 1
ATOM 1364 N N . ILE A 1 167 ? -26.459 13.204 51.734 1.00 42.81 167 ILE A N 1
ATOM 1365 C CA . ILE A 1 167 ? -26.861 12.136 50.828 1.00 42.81 167 ILE A CA 1
ATOM 1366 C C . ILE A 1 167 ? -25.833 12.091 49.699 1.00 42.81 167 ILE A C 1
ATOM 1368 O O . ILE A 1 167 ? -25.898 12.895 48.764 1.00 42.81 167 ILE A O 1
ATOM 1372 N N . ASP A 1 168 ? -24.891 11.152 49.771 1.00 40.03 168 ASP A N 1
ATOM 1373 C CA . ASP A 1 168 ? -24.072 10.819 48.616 1.00 40.03 168 ASP A CA 1
ATOM 1374 C C . ASP A 1 168 ? -25.018 10.443 47.468 1.00 40.03 168 ASP A C 1
ATOM 1376 O O . ASP A 1 168 ? -25.879 9.565 47.558 1.00 40.03 168 ASP A O 1
ATOM 1380 N N . SER A 1 169 ? -24.905 11.251 46.421 1.00 43.03 169 SER A N 1
ATOM 1381 C CA . SER A 1 169 ? -25.938 11.675 45.468 1.00 43.03 169 SER A CA 1
ATOM 1382 C C . SER A 1 169 ? -26.565 10.609 44.550 1.00 43.03 169 SER A C 1
ATOM 1384 O O . SER A 1 169 ? -27.070 10.943 43.480 1.00 43.03 169 SER A O 1
ATOM 1386 N N . ASN A 1 170 ? -26.602 9.335 44.946 1.00 42.94 170 ASN A N 1
ATOM 1387 C CA . ASN A 1 170 ? -27.036 8.244 44.071 1.00 42.94 170 ASN A CA 1
ATOM 1388 C C . ASN A 1 170 ? -28.099 7.288 44.641 1.00 42.94 170 ASN A C 1
ATOM 1390 O O . ASN A 1 170 ? -28.489 6.356 43.943 1.00 42.94 170 ASN A O 1
ATOM 1394 N N . ILE A 1 171 ? -28.606 7.504 45.861 1.00 50.09 171 ILE A N 1
ATOM 1395 C CA . ILE A 1 171 ? -29.570 6.572 46.492 1.00 50.09 171 ILE A CA 1
ATOM 1396 C C . ILE A 1 171 ? -31.029 7.072 46.422 1.00 50.09 171 ILE A C 1
ATOM 1398 O O . ILE A 1 171 ? -31.958 6.271 46.441 1.00 50.09 171 ILE A O 1
ATOM 1402 N N . VAL A 1 172 ? -31.276 8.375 46.236 1.00 48.28 172 VAL A N 1
ATOM 1403 C CA . VAL A 1 172 ? -32.644 8.951 46.328 1.00 48.28 172 VAL A CA 1
ATOM 1404 C C . VAL A 1 172 ? -33.337 9.141 44.965 1.00 48.28 172 VAL A C 1
ATOM 1406 O O . VAL A 1 172 ? -34.481 9.583 44.887 1.00 48.28 172 VAL A O 1
ATOM 1409 N N . GLN A 1 173 ? -32.712 8.755 43.851 1.00 44.91 173 GLN A N 1
ATOM 1410 C CA . GLN A 1 173 ? -33.352 8.894 42.533 1.00 44.91 173 GLN A CA 1
ATOM 1411 C C . GLN A 1 173 ? -34.547 7.959 42.227 1.00 44.91 173 GLN A C 1
ATOM 1413 O O . GLN A 1 173 ? -35.348 8.345 41.370 1.00 44.91 173 GLN A O 1
ATOM 1418 N N . PRO A 1 174 ? -34.759 6.791 42.871 1.00 45.12 174 PRO A N 1
ATOM 1419 C CA . PRO A 1 174 ? -35.919 5.957 42.540 1.00 45.12 174 PRO A CA 1
ATOM 1420 C C . PRO A 1 174 ? -37.251 6.496 43.078 1.00 45.12 174 PRO A C 1
ATOM 1422 O O . PRO A 1 174 ? -38.283 6.311 42.435 1.00 45.12 174 PRO A O 1
ATOM 1425 N N . CYS A 1 175 ? -37.247 7.172 44.231 1.00 46.44 175 CYS A N 1
ATOM 1426 C CA . CYS A 1 175 ? -38.489 7.522 44.937 1.00 46.44 175 CYS A CA 1
ATOM 1427 C C . CYS A 1 175 ? -39.096 8.856 44.473 1.00 46.44 175 CYS A C 1
ATOM 1429 O O . CYS A 1 175 ? -40.265 9.118 44.723 1.00 46.44 175 CYS A O 1
ATOM 1431 N N . ALA A 1 176 ? -38.339 9.666 43.725 1.00 43.97 176 ALA A N 1
ATOM 1432 C CA . ALA A 1 176 ? -38.797 10.946 43.180 1.00 43.97 176 ALA A CA 1
ATOM 1433 C C . ALA A 1 176 ? -39.553 10.830 41.840 1.00 43.97 176 ALA A C 1
ATOM 1435 O O . ALA A 1 176 ? -39.997 11.836 41.289 1.00 43.97 176 ALA A O 1
ATOM 1436 N N . LYS A 1 177 ? -39.692 9.623 41.275 1.00 41.03 177 LYS A N 1
ATOM 1437 C CA . LYS A 1 177 ? -40.467 9.390 40.049 1.00 41.03 177 LYS A CA 1
ATOM 1438 C C . LYS A 1 177 ? -41.684 8.540 40.374 1.00 41.03 177 LYS A C 1
ATOM 1440 O O . LYS A 1 177 ? -41.600 7.315 40.380 1.00 41.03 177 LYS A O 1
ATOM 1445 N N . GLU A 1 178 ? -42.808 9.219 40.560 1.00 41.25 178 GLU A N 1
ATOM 1446 C CA . GLU A 1 178 ? -44.170 8.709 40.796 1.00 41.25 178 GLU A CA 1
ATOM 1447 C C . GLU A 1 178 ? -44.544 7.496 39.908 1.00 41.25 178 GLU A C 1
ATOM 1449 O O . GLU A 1 178 ? -45.205 6.558 40.342 1.00 41.25 178 GLU A O 1
ATOM 1454 N N . ASN A 1 179 ? -44.002 7.434 38.686 1.00 42.09 179 ASN A N 1
ATOM 1455 C CA . ASN A 1 179 ? -44.237 6.342 37.732 1.00 42.09 179 ASN A CA 1
ATOM 1456 C C . ASN A 1 179 ? -43.389 5.070 37.964 1.00 42.09 179 ASN A C 1
ATOM 1458 O O . ASN A 1 179 ? -43.714 4.012 37.429 1.00 42.09 179 ASN A O 1
ATOM 1462 N N . THR A 1 180 ? -42.302 5.140 38.739 1.00 41.38 180 THR A N 1
ATOM 1463 C CA . THR A 1 180 ? -41.377 4.010 38.985 1.00 41.38 180 THR A CA 1
ATOM 1464 C C . THR A 1 180 ? -41.790 3.198 40.216 1.00 41.38 180 THR A C 1
ATOM 1466 O O . THR A 1 180 ? -41.632 1.977 40.232 1.00 41.38 180 THR A O 1
ATOM 1469 N N . LEU A 1 181 ? -42.385 3.859 41.214 1.00 44.09 181 LEU A N 1
ATOM 1470 C CA . LEU A 1 181 ? -42.910 3.234 42.436 1.00 44.09 181 LEU A CA 1
ATOM 1471 C C . LEU A 1 181 ? -44.066 2.271 42.132 1.00 44.09 181 LEU A C 1
ATOM 1473 O O . LEU A 1 181 ? -44.052 1.128 42.588 1.00 44.09 181 LEU A O 1
ATOM 1477 N N . ASN A 1 182 ? -44.983 2.667 41.245 1.00 42.41 182 ASN A N 1
ATOM 1478 C CA . ASN A 1 182 ? -46.083 1.808 40.792 1.00 42.41 182 ASN A CA 1
ATOM 1479 C C . ASN A 1 182 ? -45.606 0.536 40.066 1.00 42.41 182 ASN A C 1
ATOM 1481 O O . ASN A 1 182 ? -46.281 -0.494 40.110 1.00 42.41 182 ASN A O 1
ATOM 1485 N N . ALA A 1 183 ? -44.441 0.571 39.412 1.00 41.53 183 ALA A N 1
ATOM 1486 C CA . ALA A 1 183 ? -43.894 -0.587 38.706 1.00 41.53 183 ALA A CA 1
ATOM 1487 C C . ALA A 1 183 ? -43.238 -1.607 39.655 1.00 41.53 183 ALA A C 1
ATOM 1489 O O . ALA A 1 183 ? -43.348 -2.811 39.424 1.00 41.53 183 ALA A O 1
ATOM 1490 N N . LEU A 1 184 ? -42.583 -1.146 40.726 1.00 48.41 184 LEU A N 1
ATOM 1491 C CA . LEU A 1 184 ? -41.969 -2.018 41.736 1.00 48.41 184 LEU A CA 1
ATOM 1492 C C . LEU A 1 184 ? -43.017 -2.623 42.679 1.00 48.41 184 LEU A C 1
ATOM 1494 O O . LEU A 1 184 ? -42.967 -3.824 42.939 1.00 48.41 184 LEU A O 1
ATOM 1498 N N . TYR A 1 185 ? -44.015 -1.836 43.093 1.00 48.38 185 TYR A N 1
ATOM 1499 C CA . TYR A 1 185 ? -45.128 -2.292 43.933 1.00 48.38 185 TYR A CA 1
ATOM 1500 C C . TYR A 1 185 ? -45.938 -3.417 43.265 1.00 48.38 185 TYR A C 1
ATOM 1502 O O . TYR A 1 185 ? -46.130 -4.489 43.840 1.00 48.38 185 TYR A O 1
ATOM 1510 N N . ASN A 1 186 ? -46.318 -3.235 41.995 1.00 40.12 186 ASN A N 1
ATOM 1511 C CA . ASN A 1 186 ? -47.060 -4.254 41.245 1.00 40.12 186 ASN A CA 1
ATOM 1512 C C . ASN A 1 186 ? -46.237 -5.517 40.950 1.00 40.12 186 ASN A C 1
ATOM 1514 O O . ASN A 1 186 ? -46.810 -6.592 40.780 1.00 40.12 186 ASN A O 1
ATOM 1518 N N . LYS A 1 187 ? -44.904 -5.412 40.885 1.00 38.84 187 LYS A N 1
ATOM 1519 C CA . LYS A 1 187 ? -44.026 -6.565 40.656 1.00 38.84 187 LYS A CA 1
ATOM 1520 C C . LYS A 1 187 ? -43.831 -7.395 41.927 1.00 38.84 187 LYS A C 1
ATOM 1522 O O . LYS A 1 187 ? -43.896 -8.616 41.844 1.00 38.84 187 LYS A O 1
ATOM 1527 N N . LEU A 1 188 ? -43.696 -6.747 43.086 1.00 46.47 188 LEU A N 1
ATOM 1528 C CA . LEU A 1 188 ? -43.590 -7.412 44.392 1.00 46.47 188 LEU A CA 1
ATOM 1529 C C . LEU A 1 188 ? -44.886 -8.128 44.799 1.00 46.47 188 LEU A C 1
ATOM 1531 O O . LEU A 1 188 ? -44.836 -9.269 45.245 1.00 46.47 188 LEU A O 1
ATOM 1535 N N . ILE A 1 189 ? -46.058 -7.525 44.565 1.00 43.91 189 ILE A N 1
ATOM 1536 C CA . ILE A 1 189 ? -47.347 -8.194 44.830 1.00 43.91 189 ILE A CA 1
ATOM 1537 C C . ILE A 1 189 ? -47.535 -9.438 43.950 1.00 43.91 189 ILE A C 1
ATOM 1539 O O . ILE A 1 189 ? -48.178 -10.398 44.375 1.00 43.91 189 ILE A O 1
ATOM 1543 N N . ARG A 1 190 ? -46.971 -9.448 42.736 1.00 39.38 190 ARG A N 1
ATOM 1544 C CA . ARG A 1 190 ? -47.091 -10.585 41.815 1.00 39.38 190 ARG A CA 1
ATOM 1545 C C . ARG A 1 190 ? -46.216 -11.777 42.202 1.00 39.38 190 ARG A C 1
ATOM 1547 O O . ARG A 1 190 ? -46.615 -12.892 41.898 1.00 39.38 190 ARG A O 1
ATOM 1554 N N . ASP A 1 191 ? -45.085 -11.540 42.863 1.00 41.22 191 ASP A N 1
ATOM 1555 C CA . ASP A 1 191 ? -44.201 -12.603 43.370 1.00 41.22 191 ASP A CA 1
ATOM 1556 C C . ASP A 1 191 ? -44.665 -13.164 44.723 1.00 41.22 191 ASP A C 1
ATOM 1558 O O . ASP A 1 191 ? -44.429 -14.329 45.005 1.00 41.22 191 ASP A O 1
ATOM 1562 N N . ILE A 1 192 ? -45.359 -12.371 45.549 1.00 41.06 192 ILE A N 1
ATOM 1563 C CA . ILE A 1 192 ? -45.867 -12.826 46.861 1.00 41.06 192 ILE A CA 1
ATOM 1564 C C . ILE A 1 192 ? -47.196 -13.598 46.730 1.00 41.06 192 ILE A C 1
ATOM 1566 O O . ILE A 1 192 ? -47.574 -14.350 47.625 1.00 41.06 192 ILE A O 1
ATOM 1570 N N . ARG A 1 193 ? -47.937 -13.402 45.630 1.00 35.06 193 ARG A N 1
ATOM 1571 C CA . ARG A 1 193 ? -49.260 -14.016 45.402 1.00 35.06 193 ARG A CA 1
ATOM 1572 C C . ARG A 1 193 ? -49.229 -15.224 44.445 1.00 35.06 193 ARG A C 1
ATOM 1574 O O . ARG A 1 193 ? -50.297 -15.659 44.013 1.00 35.06 193 ARG A O 1
ATOM 1581 N N . GLY A 1 194 ? -48.043 -15.721 44.091 1.00 34.72 194 GLY A N 1
ATOM 1582 C CA . GLY A 1 194 ? -47.831 -16.998 43.391 1.00 34.72 194 GLY A CA 1
ATOM 1583 C C . GLY A 1 194 ? -47.405 -18.086 44.363 1.00 34.72 194 GLY A C 1
ATOM 1584 O O . GLY A 1 194 ? -47.778 -19.251 44.109 1.00 34.72 194 GLY A O 1
#

Secondary structure (DSSP, 8-state):
---------TT--EE-SSTTHHHHHHHHHHT-S-TTT--EEEE-TTS-EEEE-STTHHHHHHHHHHHS-THHHHHHHHHHHHHHHHHHHHHHHHHHHHHHHHHHHHHHHHHHHHHHHTT----S-SEEE---GGGHHHIIIIIHHHHHHTT--EEEHHHH--TTS---TTSSTTTT-HHHHHHHHHHHHHHHT-

InterPro domains:
  IPR035897 Toll/interleukin-1 receptor homology (TIR) domain superfamily [G3DSA:3.40.50.10140] (117-180)
  IPR035897 Toll/interleukin-1 receptor homology (TIR) domain superfamily [SSF52200] (116-173)